Protein AF-K2GCA8-F1 (afdb_monomer_lite)

Secondary structure (DSSP, 8-state):
----HHHHHHHHHTTTSS-TTSSGGGT-EE-TTS-EE---------SS---EEE-TTT--EEE------HHHHHHHHHHHHHHHHHHHHHHHHHHHHHHHHHHHHHSS--HHHHHHHHHHHHHHHHHHHHHHHHHHHHT------EEEEEEEEE-SSEEEEEEEESS--EEEEEEEETTSPPPPHHHHHTTB-TTSPBPSEEEEEEPPSEEEEEEEESPPTT-EEEEEEEEE-TT--B-SSPEEEEEEPPPP----SPP-EEEEEEEE-SS-EEEEEEESS--EEEEEEEETTS----HHHHHTTB-TTSPBPSEEEEEEPPSEEEEEEE--PPTT-EEEEEEEEE-TT--B-SS-EEEEEE---

Sequence (365 aa):
MKISKNAKIIWIILMTAPFLTVFADRGGWRDEDNSWRWRGSDERLSSGNDDRWRGSADNSWRWRTWILRAQDEDKINRAFDRINNKLDFVRKVIDRIDKLIANINWSQMASDVKARKIAILEEIKLILQTRLQEFENIWDITPPVVSSLISSSISGSWANFSVNVNEAWKWYFVVLLNWSWVPTSAQVKAWTDNTWTTVNIKWNLNLVAWVNTFSVTGLTPSTSYVLFFTAEDNSGNLKTNVNSLNFATTASVSDVLPPTFSLSLSGVTNSWVTIAVNVNEAWKWYFVVLPNWSWIPTAAQIRSWVNSSGVTVSIKWDMNLVTWVNLVWVGWLTPNTSYIILFTAEDNSLNLQSIPVGIWFMTNQ

Radius of gyration: 38.63 Å; chains: 1; bounding box: 76×58×112 Å

Foldseek 3Di:
DDDDPVNVLVVVVVVPDPDPPVPPVQDWDADPVRWIWHDDDDDDDDDDDDQWDQDPPDRDTDHDTDTDDVVNVVVSVVVVVVVV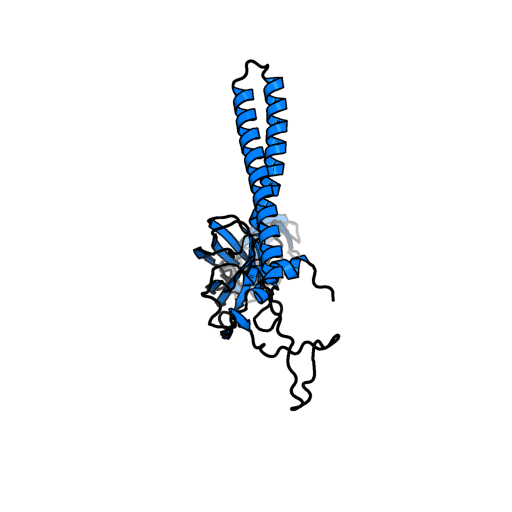VVLVVLVVVLVVLVVVLVVLVPDPDDPVVNVVVNVVSVVVSVVSVVVSVVVVLLVDQDFKDWPDKDWDDAAQFKTKIKTAIQAFFKKKKAKAFPPFDDDWLVQRVVCHGNVSHHGPWIDMDGGGHTMDMDMTGRHHGQTKMKMWMWTAHPNGNTDGDIDIDIDGHHHPPQDQDFWDWDKDWPDAAQFKTKIKIATQAFFKKKKAKDFPPFDCDWLVCRVVQHGNVRHHGPFMDMDGGHHGIDIDMGGRDHGQTKMKMWMWDAHPSRNTDGHIDIDIDTHHD

Structure (mmCIF, N/CA/C/O backbone):
data_AF-K2GCA8-F1
#
_entry.id   AF-K2GCA8-F1
#
loop_
_atom_site.group_PDB
_atom_site.id
_atom_site.type_symbol
_atom_site.label_atom_id
_atom_site.label_alt_id
_atom_site.label_comp_id
_atom_site.label_asym_id
_atom_site.label_entity_id
_atom_site.label_seq_id
_atom_site.pdbx_PDB_ins_code
_atom_site.Cartn_x
_atom_site.Cartn_y
_atom_site.Cartn_z
_atom_site.occupancy
_atom_site.B_iso_or_equiv
_atom_site.auth_seq_id
_atom_site.auth_comp_id
_atom_site.auth_asym_id
_atom_site.auth_atom_id
_atom_site.pdbx_PDB_model_num
ATOM 1 N N . MET A 1 1 ? -8.029 4.718 -42.210 1.00 24.86 1 MET A N 1
ATOM 2 C CA . MET A 1 1 ? -7.288 5.499 -41.191 1.00 24.86 1 MET A CA 1
ATOM 3 C C . MET A 1 1 ? -5.809 5.535 -41.584 1.00 24.86 1 MET A C 1
ATOM 5 O O . MET A 1 1 ? -5.236 4.478 -41.815 1.00 24.86 1 MET A O 1
ATOM 9 N N . LYS A 1 2 ? -5.207 6.717 -41.798 1.00 22.11 2 LYS A N 1
ATOM 10 C CA . LYS A 1 2 ? -3.796 6.848 -42.222 1.00 22.11 2 LYS A CA 1
ATOM 11 C C . LYS A 1 2 ? -2.881 6.456 -41.057 1.00 22.11 2 LYS A C 1
ATOM 13 O O . LYS A 1 2 ? -2.650 7.263 -40.165 1.00 22.11 2 LYS A O 1
ATOM 18 N N . ILE A 1 3 ? -2.359 5.234 -41.083 1.00 25.42 3 ILE A N 1
ATOM 19 C CA . ILE A 1 3 ? -1.235 4.830 -40.232 1.00 25.42 3 ILE A CA 1
ATOM 20 C C . ILE A 1 3 ? -0.070 5.775 -40.560 1.00 25.42 3 ILE A C 1
ATOM 22 O O . ILE A 1 3 ? 0.285 5.941 -41.734 1.00 25.42 3 ILE A O 1
ATOM 26 N N . SER A 1 4 ? 0.453 6.471 -39.548 1.00 26.12 4 SER A N 1
ATOM 27 C CA . SER A 1 4 ? 1.504 7.475 -39.729 1.00 26.12 4 SER A CA 1
ATOM 28 C C . SER A 1 4 ? 2.736 6.837 -40.386 1.00 26.12 4 SER A C 1
ATOM 30 O O . SER A 1 4 ? 3.021 5.654 -40.192 1.00 26.12 4 SER A O 1
ATOM 32 N N . LYS A 1 5 ? 3.492 7.609 -41.181 1.00 29.31 5 LYS A N 1
ATOM 33 C CA . LYS A 1 5 ? 4.751 7.133 -41.793 1.00 29.31 5 LYS A CA 1
ATOM 34 C C . LYS A 1 5 ? 5.708 6.524 -40.754 1.00 29.31 5 LYS A C 1
ATOM 36 O O . LYS A 1 5 ? 6.433 5.597 -41.092 1.00 29.31 5 LYS A O 1
ATOM 41 N N . ASN A 1 6 ? 5.643 6.987 -39.506 1.00 29.36 6 ASN A N 1
ATOM 42 C CA . ASN A 1 6 ? 6.466 6.503 -38.400 1.00 29.36 6 ASN A CA 1
ATOM 43 C C . ASN A 1 6 ? 6.073 5.083 -37.973 1.00 29.36 6 ASN A C 1
ATOM 45 O O . ASN A 1 6 ? 6.949 4.248 -37.795 1.00 29.36 6 ASN A O 1
ATOM 49 N N . ALA A 1 7 ? 4.778 4.764 -37.928 1.00 33.56 7 ALA A N 1
ATOM 50 C CA . ALA A 1 7 ? 4.316 3.407 -37.635 1.00 33.56 7 ALA A CA 1
ATOM 51 C C . ALA A 1 7 ? 4.688 2.406 -38.747 1.00 33.56 7 ALA A C 1
ATOM 53 O O . ALA A 1 7 ? 4.984 1.254 -38.455 1.00 33.56 7 ALA A O 1
ATOM 54 N N . LYS A 1 8 ? 4.766 2.846 -40.013 1.00 34.00 8 LYS A N 1
ATOM 55 C CA . LYS A 1 8 ? 5.301 2.018 -41.111 1.00 34.00 8 LYS A CA 1
ATOM 56 C C . LYS A 1 8 ? 6.808 1.782 -41.008 1.00 34.00 8 LYS A C 1
ATOM 58 O O . LYS A 1 8 ? 7.260 0.705 -41.361 1.00 34.00 8 LYS A O 1
ATOM 63 N N . ILE A 1 9 ? 7.575 2.766 -40.544 1.00 36.75 9 ILE A N 1
ATOM 64 C CA . ILE A 1 9 ? 9.027 2.632 -40.361 1.00 36.75 9 ILE A CA 1
ATOM 65 C C . ILE A 1 9 ? 9.322 1.691 -39.186 1.00 36.75 9 ILE A C 1
ATOM 67 O O . ILE A 1 9 ? 10.080 0.748 -39.362 1.00 36.75 9 ILE A O 1
ATOM 71 N N . ILE A 1 10 ? 8.636 1.855 -38.051 1.00 40.66 10 ILE A N 1
ATOM 72 C CA . ILE A 1 10 ? 8.739 0.957 -36.885 1.00 40.66 10 ILE A CA 1
ATOM 73 C C . ILE A 1 10 ? 8.356 -0.488 -37.259 1.00 40.66 10 ILE A C 1
ATOM 75 O O . ILE A 1 10 ? 9.052 -1.432 -36.893 1.00 40.66 10 ILE A O 1
ATOM 79 N N . TRP A 1 11 ? 7.299 -0.669 -38.060 1.00 39.25 11 TRP A N 1
ATOM 80 C CA . TRP A 1 11 ? 6.855 -1.986 -38.534 1.00 39.25 11 TRP A CA 1
ATOM 81 C C . TRP A 1 11 ? 7.866 -2.679 -39.459 1.00 39.25 11 TRP A C 1
ATOM 83 O O . TRP A 1 11 ? 7.990 -3.899 -39.420 1.00 39.25 11 TRP A O 1
ATOM 93 N N . ILE A 1 12 ? 8.610 -1.918 -40.266 1.00 41.34 12 ILE A N 1
ATOM 94 C CA . ILE A 1 12 ? 9.644 -2.480 -41.144 1.00 41.34 12 ILE A CA 1
ATOM 95 C C . ILE A 1 12 ? 10.943 -2.763 -40.370 1.00 41.34 12 ILE A C 1
ATOM 97 O O . ILE A 1 12 ? 11.608 -3.755 -40.645 1.00 41.34 12 ILE A O 1
ATOM 101 N N . ILE A 1 13 ? 11.264 -1.965 -39.349 1.00 44.28 13 ILE A N 1
ATOM 102 C CA . ILE A 1 13 ? 12.426 -2.180 -38.469 1.00 44.28 13 ILE A CA 1
ATOM 103 C C . ILE A 1 13 ? 12.287 -3.479 -37.657 1.00 44.28 13 ILE A C 1
ATOM 105 O O . ILE A 1 13 ? 13.266 -4.209 -37.510 1.00 44.28 13 ILE A O 1
ATOM 109 N N . LEU A 1 14 ? 11.068 -3.833 -37.228 1.00 41.12 14 LEU A N 1
ATOM 110 C CA . LEU A 1 14 ? 10.762 -5.137 -36.615 1.00 41.12 14 LEU A CA 1
ATOM 111 C C . LEU A 1 14 ? 11.068 -6.337 -37.535 1.00 41.12 14 LEU A C 1
ATOM 113 O O . LEU A 1 14 ? 11.150 -7.461 -37.048 1.00 41.12 14 LEU A O 1
ATOM 117 N N . MET A 1 15 ? 11.245 -6.120 -38.845 1.00 37.56 15 MET A N 1
ATOM 118 C CA . MET A 1 15 ? 11.537 -7.171 -39.825 1.00 37.56 15 MET A CA 1
ATOM 119 C C . MET A 1 15 ? 13.004 -7.233 -40.284 1.00 37.56 15 MET A C 1
ATOM 121 O O . MET A 1 15 ? 13.360 -8.194 -40.961 1.00 37.56 15 MET A O 1
ATOM 125 N N . THR A 1 16 ? 13.859 -6.254 -39.952 1.00 39.16 16 THR A N 1
ATOM 126 C CA . THR A 1 16 ? 15.208 -6.132 -40.554 1.00 39.16 16 THR A CA 1
ATOM 127 C C . THR A 1 16 ? 16.384 -6.181 -39.569 1.00 39.16 16 THR A C 1
ATOM 129 O O . THR A 1 16 ? 17.529 -6.068 -40.001 1.00 39.16 16 THR A O 1
ATOM 132 N N . ALA A 1 17 ? 16.162 -6.361 -38.263 1.00 33.31 17 ALA A N 1
ATOM 133 C CA . ALA A 1 17 ? 17.256 -6.582 -37.306 1.00 33.31 17 ALA A CA 1
ATOM 134 C C . ALA A 1 17 ? 17.679 -8.071 -37.259 1.00 33.31 17 ALA A C 1
ATOM 136 O O . ALA A 1 17 ? 16.820 -8.950 -37.366 1.00 33.31 17 ALA A O 1
ATOM 137 N N . PRO A 1 18 ? 18.973 -8.403 -37.064 1.00 35.88 18 PRO A N 1
ATOM 138 C CA . PRO A 1 18 ? 19.457 -9.779 -37.067 1.00 35.88 18 PRO A CA 1
ATOM 139 C C . PRO A 1 18 ? 19.192 -10.440 -35.707 1.00 35.88 18 PRO A C 1
ATOM 141 O O . PRO A 1 18 ? 20.111 -10.697 -34.943 1.00 35.88 18 PRO A O 1
ATOM 144 N N . PHE A 1 19 ? 17.931 -10.727 -35.388 1.00 36.06 19 PHE A N 1
ATOM 145 C CA . PHE A 1 19 ? 17.571 -11.610 -34.276 1.00 36.06 19 PHE A CA 1
ATOM 146 C C . PHE A 1 19 ? 16.500 -12.598 -34.745 1.00 36.06 19 PHE A C 1
ATOM 148 O O . PHE A 1 19 ? 15.297 -12.420 -34.579 1.00 36.06 19 PHE A O 1
ATOM 155 N N . LEU A 1 20 ? 16.997 -13.662 -35.381 1.00 33.94 20 LEU A N 1
ATOM 156 C CA . LEU A 1 20 ? 16.250 -14.756 -36.007 1.00 33.94 20 LEU A CA 1
ATOM 157 C C . LEU A 1 20 ? 15.525 -15.695 -35.018 1.00 33.94 20 LEU A C 1
ATOM 159 O O . LEU A 1 20 ? 14.884 -16.647 -35.450 1.00 33.94 20 LEU A O 1
ATOM 163 N N . THR A 1 21 ? 15.603 -15.477 -33.704 1.00 32.88 21 THR A N 1
ATOM 164 C CA . THR A 1 21 ? 15.173 -16.468 -32.698 1.00 32.88 21 THR A CA 1
ATOM 165 C C . THR A 1 21 ? 13.746 -16.309 -32.173 1.00 32.88 21 THR A C 1
ATOM 167 O O . THR A 1 21 ? 13.249 -17.231 -31.538 1.00 32.88 21 THR A O 1
ATOM 170 N N . VAL A 1 22 ? 13.036 -15.218 -32.481 1.00 31.95 22 VAL A N 1
ATOM 171 C CA . VAL A 1 22 ? 11.606 -15.060 -32.110 1.00 31.95 22 VAL A CA 1
ATOM 172 C C . VAL A 1 22 ? 10.658 -15.505 -33.244 1.00 31.95 22 VAL A C 1
ATOM 174 O O . VAL A 1 22 ? 9.452 -15.644 -33.052 1.00 31.95 22 VAL A O 1
ATOM 177 N N . PHE A 1 23 ? 11.195 -15.778 -34.438 1.00 34.56 23 PHE A N 1
ATOM 178 C CA . PHE A 1 23 ? 10.415 -15.969 -35.668 1.00 34.56 23 PHE A CA 1
ATOM 179 C C . PHE A 1 23 ? 9.880 -17.393 -35.907 1.00 34.56 23 PHE A C 1
ATOM 181 O O . PHE A 1 23 ? 8.957 -17.552 -36.706 1.00 34.56 23 PHE A O 1
ATOM 188 N N . ALA A 1 24 ? 10.385 -18.418 -35.211 1.00 30.66 24 ALA A N 1
ATOM 189 C CA . ALA A 1 24 ? 9.905 -19.796 -35.386 1.00 30.66 24 ALA A CA 1
ATOM 190 C C . ALA A 1 24 ? 8.525 -20.049 -34.740 1.00 30.66 24 ALA A C 1
ATOM 192 O O . ALA A 1 24 ? 7.739 -20.835 -35.263 1.00 30.66 24 ALA A O 1
ATOM 193 N N . ASP A 1 25 ? 8.180 -19.328 -33.668 1.00 32.44 25 ASP A N 1
ATOM 194 C CA . ASP A 1 25 ? 6.965 -19.589 -32.874 1.00 32.44 25 ASP A CA 1
ATOM 195 C C . ASP A 1 25 ? 5.672 -18.997 -33.467 1.00 32.44 25 ASP A C 1
ATOM 197 O O . ASP A 1 25 ? 4.576 -19.254 -32.971 1.00 32.44 25 ASP A O 1
ATOM 201 N N . ARG A 1 26 ? 5.763 -18.200 -34.543 1.00 34.34 26 ARG A N 1
ATOM 202 C CA . ARG A 1 26 ? 4.601 -17.547 -35.189 1.00 34.34 26 ARG A CA 1
ATOM 203 C C . ARG A 1 26 ? 4.364 -17.955 -36.648 1.00 34.34 26 ARG A C 1
ATOM 205 O O . ARG A 1 26 ? 3.642 -17.263 -37.368 1.00 34.34 26 ARG A O 1
ATOM 212 N N . GLY A 1 27 ? 4.942 -19.080 -37.078 1.00 35.62 27 GLY A N 1
ATOM 213 C CA . GLY A 1 27 ? 4.577 -19.754 -38.331 1.00 35.62 27 GLY A CA 1
ATOM 214 C C . GLY A 1 27 ? 4.996 -19.047 -39.626 1.00 35.62 27 GLY A C 1
ATOM 215 O O . GLY A 1 27 ? 4.334 -19.221 -40.648 1.00 35.62 27 GLY A O 1
ATOM 216 N N . GLY A 1 28 ? 6.058 -18.238 -39.605 1.00 41.72 28 GLY A N 1
ATOM 217 C CA . GLY A 1 28 ? 6.665 -17.693 -40.823 1.00 41.72 28 GLY A CA 1
ATOM 218 C C . GLY A 1 28 ? 7.644 -18.686 -41.452 1.00 41.72 28 GLY A C 1
ATOM 219 O O . GLY A 1 28 ? 8.417 -19.321 -40.738 1.00 41.72 28 GLY A O 1
ATOM 220 N N . TRP A 1 29 ? 7.638 -18.805 -42.780 1.00 40.66 29 TRP A N 1
ATOM 221 C CA . TRP A 1 29 ? 8.640 -19.576 -43.521 1.00 40.66 29 TRP A CA 1
ATOM 222 C C . TRP A 1 29 ? 9.204 -18.769 -44.691 1.00 40.66 29 TRP A C 1
ATOM 224 O O . TRP A 1 29 ? 8.666 -17.731 -45.093 1.00 40.66 29 TRP A O 1
ATOM 234 N N . ARG A 1 30 ? 10.335 -19.254 -45.198 1.00 40.47 30 ARG A N 1
ATOM 235 C CA . ARG A 1 30 ? 11.103 -18.661 -46.287 1.00 40.47 30 ARG A CA 1
ATOM 236 C C . ARG A 1 30 ? 10.933 -19.542 -47.518 1.00 40.47 30 ARG A C 1
ATOM 238 O O . ARG A 1 30 ? 11.161 -20.746 -47.422 1.00 40.47 30 ARG A O 1
ATOM 245 N N . ASP A 1 31 ? 10.505 -18.955 -48.628 1.00 45.91 31 ASP A N 1
ATOM 246 C CA . ASP A 1 31 ? 10.343 -19.685 -49.886 1.00 45.91 31 ASP A CA 1
ATOM 247 C C . ASP A 1 31 ? 11.681 -19.779 -50.646 1.00 45.91 31 ASP A C 1
ATOM 249 O O . ASP A 1 31 ? 12.656 -19.086 -50.338 1.00 45.91 31 ASP A O 1
ATOM 253 N N . GLU A 1 32 ? 11.722 -20.639 -51.665 1.00 42.12 32 GLU A N 1
ATOM 254 C CA . GLU A 1 32 ? 12.896 -20.913 -52.513 1.00 42.12 32 GLU A CA 1
ATOM 255 C C . GLU A 1 32 ? 13.422 -19.674 -53.268 1.00 42.12 32 GLU A C 1
ATOM 257 O O . GLU A 1 32 ? 14.569 -19.652 -53.709 1.00 42.12 32 GLU A O 1
ATOM 262 N N . ASP A 1 33 ? 12.618 -18.611 -53.373 1.00 46.12 33 ASP A N 1
ATOM 263 C CA . ASP A 1 33 ? 12.975 -17.320 -53.973 1.00 46.12 33 ASP A CA 1
ATOM 264 C C . ASP A 1 33 ? 13.516 -16.292 -52.955 1.00 46.12 33 ASP A C 1
ATOM 266 O O . ASP A 1 33 ? 13.634 -15.105 -53.268 1.00 46.12 33 ASP A O 1
ATOM 270 N N . ASN A 1 34 ? 13.851 -16.731 -51.734 1.00 44.03 34 ASN A N 1
ATOM 271 C CA . ASN A 1 34 ? 14.264 -15.891 -50.602 1.00 44.03 34 ASN A CA 1
ATOM 272 C C . ASN A 1 34 ? 13.198 -14.884 -50.121 1.00 44.03 34 ASN A C 1
ATOM 274 O O . ASN A 1 34 ? 13.519 -14.020 -49.298 1.00 44.03 34 ASN A O 1
ATOM 278 N N . SER A 1 35 ? 11.944 -14.985 -50.573 1.00 39.22 35 SER A N 1
ATOM 279 C CA . SER A 1 35 ? 10.857 -14.133 -50.089 1.00 39.22 35 SER A CA 1
ATOM 280 C C . SER A 1 35 ? 10.272 -14.650 -48.768 1.00 39.22 35 SER A C 1
ATOM 282 O O . SER A 1 35 ? 10.170 -15.854 -48.522 1.00 39.22 35 SER A O 1
ATOM 284 N N . TRP A 1 36 ? 9.903 -13.721 -47.882 1.00 40.09 36 TRP A N 1
ATOM 285 C CA . TRP A 1 36 ? 9.264 -14.031 -46.600 1.00 40.09 36 TRP A CA 1
ATOM 286 C C . TRP A 1 36 ? 7.740 -14.038 -46.742 1.00 40.09 36 TRP A C 1
ATOM 288 O O . TRP A 1 36 ? 7.164 -13.086 -47.279 1.00 40.09 36 TRP A O 1
ATOM 298 N N . ARG A 1 37 ? 7.073 -15.083 -46.229 1.00 40.69 37 ARG A N 1
ATOM 299 C CA . ARG A 1 37 ? 5.603 -15.195 -46.234 1.00 40.69 37 ARG A CA 1
ATOM 300 C C . ARG A 1 37 ? 5.028 -15.485 -44.852 1.00 40.69 37 ARG A C 1
ATOM 302 O O . ARG A 1 37 ? 5.678 -16.078 -43.996 1.00 40.69 37 ARG A O 1
ATOM 309 N N . TRP A 1 38 ? 3.774 -15.070 -44.654 1.00 40.69 38 TRP A N 1
ATOM 310 C CA . TRP A 1 38 ? 3.033 -15.267 -43.408 1.00 40.69 38 TRP A CA 1
ATOM 311 C C . TRP A 1 38 ? 1.556 -15.613 -43.653 1.00 40.69 38 TRP A C 1
ATOM 313 O O . TRP A 1 38 ? 0.952 -15.126 -44.613 1.00 40.69 38 TRP A O 1
ATOM 323 N N . ARG A 1 39 ? 0.963 -16.420 -42.759 1.00 36.19 39 ARG A N 1
ATOM 324 C CA . ARG A 1 39 ? -0.491 -16.635 -42.642 1.00 36.19 39 ARG A CA 1
ATOM 325 C C . ARG A 1 39 ? -1.004 -15.952 -41.381 1.00 36.19 39 ARG A C 1
ATOM 327 O O . ARG A 1 39 ? -0.541 -16.278 -40.294 1.00 36.19 39 ARG A O 1
ATOM 334 N N . GLY A 1 40 ? -1.991 -15.071 -41.522 1.00 33.56 40 GLY A N 1
ATOM 335 C CA . GLY A 1 40 ? -2.609 -14.436 -40.365 1.00 33.56 40 GLY A CA 1
ATOM 336 C C . GLY A 1 40 ? -3.643 -15.273 -39.648 1.00 33.56 40 GLY A C 1
ATOM 337 O O . GLY A 1 40 ? -4.512 -15.853 -40.293 1.00 33.56 40 GLY A O 1
ATOM 338 N N . SER A 1 41 ? -3.528 -15.316 -38.319 1.00 34.06 41 SER A N 1
ATOM 339 C CA . SER A 1 41 ? -4.554 -15.807 -37.403 1.00 34.06 41 SER A CA 1
ATOM 340 C C . SER A 1 41 ? -5.676 -14.778 -37.262 1.00 34.06 41 SER A C 1
ATOM 342 O O . SER A 1 41 ? -5.421 -13.579 -37.147 1.00 34.06 41 SER A O 1
ATOM 344 N N . ASP A 1 42 ? -6.906 -15.278 -37.293 1.00 36.66 42 ASP A N 1
ATOM 345 C CA . ASP A 1 42 ? -8.164 -14.541 -37.364 1.00 36.66 42 ASP A CA 1
ATOM 346 C C . ASP A 1 42 ? -8.357 -13.491 -36.253 1.00 36.66 42 ASP A C 1
ATOM 348 O O . ASP A 1 42 ? -8.693 -13.828 -35.121 1.00 36.66 42 ASP A O 1
ATOM 352 N N . GLU A 1 43 ? -8.291 -12.204 -36.600 1.00 34.44 43 GLU A N 1
ATOM 353 C CA . GLU A 1 43 ? -8.935 -11.138 -35.823 1.00 34.44 43 GLU A CA 1
ATOM 354 C C . GLU A 1 43 ? -9.915 -10.372 -36.720 1.00 34.44 43 GLU A C 1
ATOM 356 O O . GLU A 1 43 ? -9.549 -9.639 -37.642 1.00 34.44 43 GLU A O 1
ATOM 361 N N . ARG A 1 44 ? -11.212 -10.581 -36.465 1.00 34.03 44 ARG A N 1
ATOM 362 C CA . ARG A 1 44 ? -12.315 -9.860 -37.109 1.00 34.03 44 ARG A CA 1
ATOM 363 C C . ARG A 1 44 ? -12.346 -8.413 -36.609 1.00 34.03 44 ARG A C 1
ATOM 365 O O . ARG A 1 44 ? -13.041 -8.114 -35.643 1.00 34.03 44 ARG A O 1
ATOM 372 N N . LEU A 1 45 ? -11.677 -7.501 -37.307 1.00 31.20 45 LEU A N 1
ATOM 373 C CA . LEU A 1 45 ? -11.967 -6.071 -37.191 1.00 31.20 45 LEU A CA 1
ATOM 374 C C . LEU A 1 45 ? -13.052 -5.698 -38.204 1.00 31.20 45 LEU A C 1
ATOM 376 O O . LEU A 1 45 ? -12.839 -5.696 -39.417 1.00 31.20 45 LEU A O 1
ATOM 380 N N . SER A 1 46 ? -14.255 -5.432 -37.694 1.00 35.72 46 SER A N 1
ATOM 381 C CA . SER A 1 46 ? -15.364 -4.929 -38.495 1.00 35.72 46 SER A CA 1
ATOM 382 C C . SER A 1 46 ? -15.154 -3.459 -38.852 1.00 35.72 46 SER A C 1
ATOM 384 O O . SER A 1 46 ? -14.833 -2.645 -37.987 1.00 35.72 46 SER A O 1
ATOM 386 N N . SER A 1 47 ? -15.505 -3.141 -40.096 1.00 33.16 47 SER A N 1
ATOM 387 C CA . SER A 1 47 ? -15.709 -1.819 -40.700 1.00 33.16 47 SER A CA 1
ATOM 388 C C . SER A 1 47 ? -14.504 -1.175 -41.408 1.00 33.16 47 SER A C 1
ATOM 390 O O . SER A 1 47 ? -13.566 -0.665 -40.805 1.00 33.16 47 SER A O 1
ATOM 392 N N . GLY A 1 48 ? -14.620 -1.120 -42.743 1.00 35.00 48 GLY A N 1
ATOM 393 C CA . GLY A 1 48 ? -14.235 0.073 -43.499 1.00 35.00 48 GLY A CA 1
ATOM 394 C C . GLY A 1 48 ? -12.908 0.061 -44.258 1.00 35.00 48 GLY A C 1
ATOM 395 O O . GLY A 1 48 ? -12.155 1.021 -44.125 1.00 35.00 48 GLY A O 1
ATOM 396 N N . ASN A 1 49 ? -12.631 -0.995 -45.031 1.00 33.47 49 ASN A N 1
ATOM 397 C CA . ASN A 1 49 ? -11.979 -1.008 -46.360 1.00 33.47 49 ASN A CA 1
ATOM 398 C C . ASN A 1 49 ? -11.385 -2.403 -46.584 1.00 33.47 49 ASN A C 1
ATOM 400 O O . ASN A 1 49 ? -10.292 -2.709 -46.115 1.00 33.47 49 ASN A O 1
ATOM 404 N N . ASP A 1 50 ? -12.136 -3.267 -47.264 1.00 38.16 50 ASP A N 1
ATOM 405 C CA . ASP A 1 50 ? -11.734 -4.649 -47.504 1.00 38.16 50 ASP A CA 1
ATOM 406 C C . ASP A 1 50 ? -10.567 -4.726 -48.504 1.00 38.16 50 ASP A C 1
ATOM 408 O O . ASP A 1 50 ? -10.762 -4.688 -49.716 1.00 38.16 50 ASP A O 1
ATOM 412 N N . ASP A 1 51 ? -9.347 -4.931 -47.996 1.00 41.03 51 ASP A N 1
ATOM 413 C CA . ASP A 1 51 ? -8.156 -5.352 -48.758 1.00 41.03 51 ASP A CA 1
ATOM 414 C C . ASP A 1 51 ? -8.240 -6.838 -49.184 1.00 41.03 51 ASP A C 1
ATOM 416 O O . ASP A 1 51 ? -7.263 -7.592 -49.142 1.00 41.03 51 ASP A O 1
ATOM 420 N N . ARG A 1 52 ? -9.430 -7.290 -49.590 1.00 39.06 52 ARG A N 1
ATOM 421 C CA . ARG A 1 52 ? -9.713 -8.679 -49.957 1.00 39.06 52 ARG A CA 1
ATOM 422 C C . ARG A 1 52 ? -9.869 -8.800 -51.471 1.00 39.06 52 ARG A C 1
ATOM 424 O O . ARG A 1 52 ? -10.712 -8.130 -52.061 1.00 39.06 52 ARG A O 1
ATOM 431 N N . TRP A 1 53 ? -9.091 -9.672 -52.113 1.00 39.62 53 TRP A N 1
ATOM 432 C CA . TRP A 1 53 ? -9.285 -10.016 -53.527 1.00 39.62 53 TRP A CA 1
ATOM 433 C C . TRP A 1 53 ? -9.894 -11.416 -53.653 1.00 39.62 53 TRP A C 1
ATOM 435 O O . TRP A 1 53 ? -9.485 -12.338 -52.946 1.00 39.62 53 TRP A O 1
ATOM 445 N N . ARG A 1 54 ? -10.884 -11.572 -54.540 1.00 34.84 54 ARG A N 1
ATOM 446 C CA . ARG A 1 54 ? -11.508 -12.866 -54.850 1.00 34.84 54 ARG A CA 1
ATOM 447 C C . ARG A 1 54 ? -10.714 -13.574 -55.946 1.00 34.84 54 ARG A C 1
ATOM 449 O O . ARG A 1 54 ? -10.640 -13.071 -57.063 1.00 34.84 54 ARG A O 1
ATOM 456 N N . GLY A 1 55 ? -10.175 -14.754 -55.639 1.00 36.19 55 GLY A N 1
ATOM 457 C CA . GLY A 1 55 ? -9.625 -15.663 -56.645 1.00 36.19 55 GLY A CA 1
ATOM 458 C C . GLY A 1 55 ? -10.737 -16.308 -57.475 1.00 36.19 55 GLY A C 1
ATOM 459 O O . GLY A 1 55 ? -11.716 -16.805 -56.928 1.00 36.19 55 GLY A O 1
ATOM 460 N N . SER A 1 56 ? -10.585 -16.305 -58.801 1.00 43.44 56 SER A N 1
ATOM 461 C CA . SER A 1 56 ? -11.628 -16.676 -59.774 1.00 43.44 56 SER A CA 1
ATOM 462 C C . SER A 1 56 ? -11.974 -18.179 -59.860 1.00 43.44 56 SER A C 1
ATOM 464 O O . SER A 1 56 ? -12.738 -18.550 -60.747 1.00 43.44 56 SER A O 1
ATOM 466 N N . ALA A 1 57 ? -11.443 -19.054 -58.997 1.00 42.88 57 ALA A N 1
ATOM 467 C CA . ALA A 1 57 ? -11.606 -20.509 -59.156 1.00 42.88 57 ALA A CA 1
ATOM 468 C C . ALA A 1 57 ? -12.138 -21.273 -57.928 1.00 42.88 57 ALA A C 1
ATOM 470 O O . ALA A 1 57 ? -12.602 -22.394 -58.096 1.00 42.88 57 ALA A O 1
ATOM 471 N N . ASP A 1 58 ? -12.118 -20.712 -56.714 1.00 41.69 58 ASP A N 1
ATOM 472 C CA . ASP A 1 58 ? -12.497 -21.470 -55.504 1.00 41.69 58 ASP A CA 1
ATOM 473 C C . ASP A 1 58 ? -13.303 -20.671 -54.463 1.00 41.69 58 ASP A C 1
ATOM 475 O O . ASP A 1 58 ? -13.583 -21.179 -53.380 1.00 41.69 58 ASP A O 1
ATOM 479 N N . ASN A 1 59 ? -13.708 -19.430 -54.768 1.00 38.47 59 ASN A N 1
ATOM 480 C CA . ASN A 1 59 ? -14.444 -18.548 -53.848 1.00 38.47 59 ASN A CA 1
ATOM 481 C C . ASN A 1 59 ? -13.770 -18.372 -52.462 1.00 38.47 59 ASN A C 1
ATOM 483 O O . ASN A 1 59 ? -14.416 -17.935 -51.506 1.00 38.47 59 ASN A O 1
ATOM 487 N N . SER A 1 60 ? -12.469 -18.672 -52.349 1.00 31.09 60 SER A N 1
ATOM 488 C CA . SER A 1 60 ? -11.707 -18.516 -51.114 1.00 31.09 60 SER A CA 1
ATOM 489 C C . SER A 1 60 ? -11.250 -17.065 -50.939 1.00 31.09 60 SER A C 1
ATOM 491 O O . SER A 1 60 ? -10.742 -16.421 -51.863 1.00 31.09 60 SER A O 1
ATOM 493 N N . TRP A 1 61 ? -11.438 -16.523 -49.735 1.00 32.00 61 TRP A N 1
ATOM 494 C CA . TRP A 1 61 ? -10.893 -15.220 -49.363 1.00 32.00 61 TRP A CA 1
ATOM 495 C C . TRP A 1 61 ? -9.391 -15.364 -49.104 1.00 32.00 61 TRP A C 1
ATOM 497 O O . TRP A 1 61 ? -8.987 -16.125 -48.227 1.00 32.00 61 TRP A O 1
ATOM 507 N N . ARG A 1 62 ? -8.558 -14.634 -49.855 1.00 34.25 62 ARG A N 1
ATOM 508 C CA . ARG A 1 62 ? -7.102 -14.610 -49.653 1.00 34.25 62 ARG A CA 1
ATOM 509 C C . ARG A 1 62 ? -6.644 -13.205 -49.270 1.00 34.25 62 ARG A C 1
ATOM 511 O O . ARG A 1 62 ? -7.035 -12.219 -49.895 1.00 34.25 62 ARG A O 1
ATOM 518 N N . TRP A 1 63 ? -5.830 -13.127 -48.223 1.00 30.11 63 TRP A N 1
ATOM 519 C CA . TRP A 1 63 ? -5.252 -11.885 -47.712 1.00 30.11 63 TRP A CA 1
ATOM 520 C C . TRP A 1 63 ? -4.112 -11.395 -48.613 1.00 30.11 63 TRP A C 1
ATOM 522 O O . TRP A 1 63 ? -3.373 -12.204 -49.178 1.00 30.11 63 TRP A O 1
ATOM 532 N N . ARG A 1 64 ? -3.937 -10.072 -48.732 1.00 32.97 64 ARG A N 1
ATOM 533 C CA . ARG A 1 64 ? -2.764 -9.487 -49.397 1.00 32.97 64 ARG A CA 1
ATOM 534 C C . ARG A 1 64 ? -1.504 -9.766 -48.573 1.00 32.97 64 ARG A C 1
ATOM 536 O O . ARG A 1 64 ? -1.322 -9.214 -47.492 1.00 32.97 64 ARG A O 1
ATOM 543 N N . THR A 1 65 ? -0.616 -10.586 -49.118 1.00 34.88 65 THR A N 1
ATOM 544 C CA . THR A 1 65 ? 0.771 -10.736 -48.672 1.00 34.88 65 THR A CA 1
ATOM 545 C C . THR A 1 65 ? 1.521 -9.416 -48.873 1.00 34.88 65 THR A C 1
ATOM 547 O O . THR A 1 65 ? 1.626 -8.912 -49.993 1.00 34.88 65 THR A O 1
ATOM 550 N N . TRP A 1 66 ? 2.047 -8.837 -47.791 1.00 39.22 66 TRP A N 1
ATOM 551 C CA . TRP A 1 66 ? 2.985 -7.717 -47.868 1.00 39.22 66 TRP A CA 1
ATOM 552 C C . TRP A 1 66 ? 4.377 -8.261 -48.191 1.00 39.22 66 TRP A C 1
ATOM 554 O O . TRP A 1 66 ? 4.996 -8.914 -47.360 1.00 39.22 66 TRP A O 1
ATOM 564 N N . ILE A 1 67 ? 4.853 -8.006 -49.410 1.00 42.78 67 ILE A N 1
ATOM 565 C CA . ILE A 1 67 ? 6.199 -8.375 -49.860 1.00 42.78 67 ILE A CA 1
ATOM 566 C C . ILE A 1 67 ? 7.090 -7.141 -49.708 1.00 42.78 67 ILE A C 1
ATOM 568 O O . ILE A 1 67 ? 6.889 -6.149 -50.414 1.00 42.78 67 ILE A O 1
ATOM 572 N N . LEU A 1 68 ? 8.072 -7.199 -48.806 1.00 45.50 68 LEU A N 1
ATOM 573 C CA . LEU A 1 68 ? 9.195 -6.261 -48.797 1.00 45.50 68 LEU A CA 1
ATOM 574 C C . LEU A 1 68 ? 10.040 -6.548 -50.039 1.00 45.50 68 LEU A C 1
ATOM 576 O O . LEU A 1 68 ? 10.650 -7.606 -50.163 1.00 45.50 68 LEU A O 1
ATOM 580 N N . ARG A 1 69 ? 10.011 -5.637 -51.012 1.00 45.47 69 ARG A N 1
ATOM 581 C CA . ARG A 1 69 ? 10.835 -5.758 -52.218 1.00 45.47 69 ARG A CA 1
ATOM 582 C C . ARG A 1 69 ? 12.247 -5.287 -51.878 1.00 45.47 69 ARG A C 1
ATOM 584 O O . ARG A 1 69 ? 12.388 -4.303 -51.158 1.00 45.47 69 ARG A O 1
ATOM 591 N N . ALA A 1 70 ? 13.272 -5.894 -52.472 1.00 49.53 70 ALA A N 1
ATOM 592 C CA . ALA A 1 70 ? 14.676 -5.505 -52.265 1.00 49.53 70 ALA A CA 1
ATOM 593 C C . ALA A 1 70 ? 14.929 -3.988 -52.447 1.00 49.53 70 ALA A C 1
ATOM 595 O O . ALA A 1 70 ? 15.682 -3.366 -51.709 1.00 49.53 70 ALA A O 1
ATOM 596 N N . GLN A 1 71 ? 14.212 -3.340 -53.374 1.00 55.81 71 GLN A N 1
ATOM 597 C CA . GLN A 1 71 ? 14.306 -1.889 -53.586 1.00 55.81 71 GLN A CA 1
ATOM 598 C C . GLN A 1 71 ? 13.806 -1.043 -52.404 1.00 55.81 71 GLN A C 1
ATOM 600 O O . GLN A 1 71 ? 14.205 0.116 -52.264 1.00 55.81 71 GLN A O 1
ATOM 605 N N . ASP A 1 72 ? 12.885 -1.570 -51.601 1.00 50.12 72 ASP A N 1
ATOM 606 C CA . ASP A 1 72 ? 12.381 -0.893 -50.411 1.00 50.12 72 ASP A CA 1
ATOM 607 C C . ASP A 1 72 ? 13.350 -1.082 -49.237 1.00 50.12 72 ASP A C 1
ATOM 609 O O . ASP A 1 72 ? 13.630 -0.107 -48.539 1.00 50.12 72 ASP A O 1
ATOM 613 N N . GLU A 1 73 ? 13.971 -2.259 -49.117 1.00 51.97 73 GLU A N 1
ATOM 614 C CA . GLU A 1 73 ? 15.087 -2.531 -48.197 1.00 51.97 73 GLU A CA 1
ATOM 615 C C . GLU A 1 73 ? 16.270 -1.573 -48.442 1.00 51.97 73 GLU A C 1
ATOM 617 O O . GLU A 1 73 ? 16.711 -0.876 -47.528 1.00 51.97 73 GLU A O 1
ATOM 622 N N . ASP A 1 74 ? 16.688 -1.384 -49.697 1.00 58.88 74 ASP A N 1
ATOM 623 C CA . ASP A 1 74 ? 17.753 -0.434 -50.059 1.00 58.88 74 ASP A CA 1
ATOM 624 C C . ASP A 1 74 ? 17.420 1.028 -49.719 1.00 58.88 74 ASP A C 1
ATOM 626 O O . ASP A 1 74 ? 18.295 1.853 -49.434 1.00 58.88 74 ASP A O 1
ATOM 630 N N . LYS A 1 75 ? 16.147 1.429 -49.822 1.00 60.84 75 LYS A N 1
ATOM 631 C CA . LYS A 1 75 ? 15.723 2.789 -49.437 1.00 60.84 75 LYS A CA 1
ATOM 632 C C . LYS A 1 75 ? 15.802 2.980 -47.927 1.00 60.84 75 LYS A C 1
ATOM 634 O O . LYS A 1 75 ? 16.150 4.078 -47.487 1.00 60.84 75 LYS A O 1
ATOM 639 N N . ILE A 1 76 ? 15.483 1.937 -47.169 1.00 58.56 76 ILE A N 1
ATOM 640 C CA . ILE A 1 76 ? 15.531 1.919 -45.710 1.00 58.56 76 ILE A CA 1
ATOM 641 C C . ILE A 1 76 ? 16.977 1.955 -45.235 1.00 58.56 76 ILE A C 1
ATOM 643 O O . ILE A 1 76 ? 17.322 2.857 -44.477 1.00 58.56 76 ILE A O 1
ATOM 647 N N . ASN A 1 77 ? 17.844 1.099 -45.774 1.00 61.84 77 ASN A N 1
ATOM 648 C CA . ASN A 1 77 ? 19.271 1.076 -45.441 1.00 61.84 77 ASN A CA 1
ATOM 649 C C . ASN A 1 77 ? 19.932 2.440 -45.706 1.00 61.84 77 ASN A C 1
ATOM 651 O O . ASN A 1 77 ? 20.562 3.021 -44.827 1.00 61.84 77 ASN A O 1
ATOM 655 N N . ARG A 1 78 ? 19.641 3.072 -46.851 1.00 68.44 78 ARG A N 1
ATOM 656 C CA . ARG A 1 78 ? 20.113 4.444 -47.131 1.00 68.44 78 ARG A CA 1
ATOM 657 C C . ARG A 1 78 ? 19.535 5.509 -46.199 1.00 68.44 78 ARG A C 1
ATOM 659 O O . ARG A 1 78 ? 20.097 6.600 -46.081 1.00 68.44 78 ARG A O 1
ATOM 666 N N . ALA A 1 79 ? 18.354 5.299 -45.627 1.00 64.56 79 ALA A N 1
ATOM 667 C CA . ALA A 1 79 ? 17.800 6.206 -44.624 1.00 64.56 79 ALA A CA 1
ATOM 668 C C . ALA A 1 79 ? 18.501 6.016 -43.270 1.00 64.56 79 ALA A C 1
ATOM 670 O O . ALA A 1 79 ? 18.850 7.015 -42.642 1.00 64.56 79 ALA A O 1
ATOM 671 N N . PHE A 1 80 ? 18.781 4.769 -42.885 1.00 62.38 80 PHE A N 1
ATOM 672 C CA . PHE A 1 80 ? 19.582 4.411 -41.715 1.00 62.38 80 PHE A CA 1
ATOM 673 C C . PHE A 1 80 ? 20.979 5.026 -41.759 1.00 62.38 80 PHE A C 1
ATOM 675 O O . PHE A 1 80 ? 21.354 5.742 -40.834 1.00 62.38 80 PHE A O 1
ATOM 682 N N . ASP A 1 81 ? 21.702 4.860 -42.867 1.00 72.19 81 ASP A N 1
ATOM 683 C CA . ASP A 1 81 ? 23.039 5.440 -43.037 1.00 72.19 81 ASP A CA 1
ATOM 684 C C . ASP A 1 81 ? 23.018 6.963 -42.870 1.00 72.19 81 ASP A C 1
ATOM 686 O O . ASP A 1 81 ? 23.878 7.555 -42.219 1.00 72.19 81 ASP A O 1
ATOM 690 N N . ARG A 1 82 ? 21.987 7.626 -43.410 1.00 73.19 82 ARG A N 1
ATOM 691 C CA . ARG A 1 82 ? 21.809 9.077 -43.260 1.00 73.19 82 ARG A CA 1
ATOM 692 C C . ARG A 1 82 ? 21.567 9.495 -41.811 1.00 73.19 82 ARG A C 1
ATOM 694 O O . ARG A 1 82 ? 22.017 10.574 -41.428 1.00 73.19 82 ARG A O 1
ATOM 701 N N . ILE A 1 83 ? 20.855 8.691 -41.028 1.00 73.12 83 ILE A N 1
ATOM 702 C CA . ILE A 1 83 ? 20.612 8.953 -39.603 1.00 73.12 83 ILE A CA 1
ATOM 703 C C . ILE A 1 83 ? 21.898 8.722 -38.804 1.00 73.12 83 ILE A C 1
ATOM 705 O O . ILE A 1 83 ? 22.314 9.616 -38.069 1.00 73.12 83 ILE A O 1
ATOM 709 N N . ASN A 1 84 ? 22.579 7.596 -39.020 1.00 71.69 84 ASN A N 1
ATOM 710 C CA . ASN A 1 84 ? 23.838 7.262 -38.350 1.00 71.69 84 ASN A CA 1
ATOM 711 C C . ASN A 1 84 ? 24.926 8.308 -38.615 1.00 71.69 84 ASN A C 1
ATOM 713 O O . ASN A 1 84 ? 25.592 8.753 -37.683 1.00 71.69 84 ASN A O 1
ATOM 717 N N . ASN A 1 85 ? 25.039 8.795 -39.853 1.00 77.88 85 ASN A N 1
ATOM 718 C CA . ASN A 1 85 ? 25.973 9.867 -40.199 1.00 77.88 85 ASN A CA 1
ATOM 719 C C . ASN A 1 85 ? 25.657 11.188 -39.476 1.00 77.88 85 ASN A C 1
ATOM 721 O O . ASN A 1 85 ? 26.569 11.918 -39.089 1.00 77.88 85 ASN A O 1
ATOM 725 N N . LYS A 1 86 ? 24.373 11.512 -39.266 1.00 78.25 86 LYS A N 1
ATOM 726 C CA . LYS A 1 86 ? 23.978 12.697 -38.485 1.00 78.25 86 LYS A CA 1
ATOM 727 C C . LYS A 1 86 ? 24.288 12.530 -36.997 1.00 78.25 86 LYS A C 1
ATOM 729 O O . LYS A 1 86 ? 24.748 13.487 -36.381 1.00 78.25 86 LYS A O 1
ATOM 734 N N . LEU A 1 87 ? 24.068 11.341 -36.432 1.00 79.44 87 LEU A N 1
ATOM 735 C CA . LEU A 1 87 ? 24.404 11.036 -35.036 1.00 79.44 87 LEU A CA 1
ATOM 736 C C . LEU A 1 87 ? 25.916 11.108 -34.796 1.00 79.44 87 LEU A C 1
ATOM 738 O O . LEU A 1 87 ? 26.359 11.749 -33.845 1.00 79.44 87 LEU A O 1
ATOM 742 N N . ASP A 1 88 ? 26.710 10.532 -35.700 1.00 85.25 88 ASP A N 1
ATOM 743 C CA . ASP A 1 88 ? 28.172 10.612 -35.668 1.00 85.25 88 ASP A CA 1
ATOM 744 C C . ASP A 1 88 ? 28.670 12.066 -35.745 1.00 85.25 88 ASP A C 1
ATOM 746 O O . ASP A 1 88 ? 29.549 12.475 -34.984 1.00 85.25 88 ASP A O 1
ATOM 750 N N . PHE A 1 89 ? 28.049 12.892 -36.593 1.00 87.38 89 PHE A N 1
ATOM 751 C CA . PHE A 1 89 ? 28.340 14.324 -36.641 1.00 87.38 89 PHE A CA 1
ATOM 752 C C . PHE A 1 89 ? 28.070 15.019 -35.297 1.00 87.38 89 PHE A C 1
ATOM 754 O O . PHE A 1 89 ? 28.929 15.753 -34.812 1.00 87.38 89 PHE A O 1
ATOM 761 N N . VAL A 1 90 ? 26.920 14.768 -34.661 1.00 87.19 90 VAL A N 1
ATOM 762 C CA . VAL A 1 90 ? 26.587 15.357 -33.350 1.00 87.19 90 VAL A CA 1
ATOM 763 C C . VAL A 1 90 ? 27.593 14.929 -32.276 1.00 87.19 90 VAL A C 1
ATOM 765 O O . VAL A 1 90 ? 28.086 15.783 -31.538 1.00 87.19 90 VAL A O 1
ATOM 768 N N . ARG A 1 91 ? 27.976 13.645 -32.230 1.00 89.56 91 ARG A N 1
ATOM 769 C CA . ARG A 1 91 ? 29.010 13.140 -31.306 1.00 89.56 91 ARG A CA 1
ATOM 770 C C . ARG A 1 91 ? 30.353 13.848 -31.507 1.00 89.56 91 ARG A C 1
ATOM 772 O O . ARG A 1 91 ? 30.976 14.267 -30.534 1.00 89.56 91 ARG A O 1
ATOM 779 N N . LYS A 1 92 ? 30.769 14.061 -32.760 1.00 93.50 92 LYS A N 1
ATOM 780 C CA . LYS A 1 92 ? 31.988 14.821 -33.095 1.00 93.50 92 LYS A CA 1
ATOM 781 C C . LYS A 1 92 ? 31.914 16.284 -32.655 1.00 93.50 92 LYS A C 1
ATOM 783 O O . LYS A 1 92 ? 32.920 16.832 -32.208 1.00 93.50 92 LYS A O 1
ATOM 788 N N . VAL A 1 93 ? 30.749 16.927 -32.764 1.00 93.44 93 VAL A N 1
ATOM 789 C CA . VAL A 1 93 ? 30.554 18.303 -32.276 1.00 93.44 93 VAL A CA 1
ATOM 790 C C . VAL A 1 93 ? 30.689 18.363 -30.753 1.00 93.44 93 VAL A C 1
ATOM 792 O O . VAL A 1 93 ? 31.382 19.248 -30.256 1.00 93.44 93 VAL A O 1
ATOM 795 N N . ILE A 1 94 ? 30.101 17.411 -30.020 1.00 93.00 94 ILE A N 1
ATOM 796 C CA . ILE A 1 94 ? 30.227 17.319 -28.555 1.00 93.00 94 ILE A CA 1
ATOM 797 C C . ILE A 1 94 ? 31.700 17.155 -28.142 1.00 93.00 94 ILE A C 1
ATOM 799 O O . ILE A 1 94 ? 32.193 17.945 -27.339 1.00 93.00 94 ILE A O 1
ATOM 803 N N . ASP A 1 95 ? 32.434 16.220 -28.754 1.00 95.75 95 ASP A N 1
ATOM 804 C CA . ASP A 1 95 ? 33.875 16.027 -28.501 1.00 95.75 95 ASP A CA 1
ATOM 805 C C . ASP A 1 95 ? 34.695 17.297 -28.804 1.00 95.75 95 ASP A C 1
ATOM 807 O O . ASP A 1 95 ? 35.625 17.662 -28.078 1.00 95.75 95 ASP A O 1
ATOM 811 N N . ARG A 1 96 ? 34.331 18.037 -29.860 1.00 95.31 96 ARG A N 1
ATOM 812 C CA . ARG A 1 96 ? 34.985 19.310 -30.177 1.00 95.31 96 ARG A CA 1
ATOM 813 C C . ARG A 1 96 ? 34.694 20.388 -29.134 1.00 95.31 96 ARG A C 1
ATOM 815 O O . ARG A 1 96 ? 35.600 21.168 -28.837 1.00 95.31 96 ARG A O 1
ATOM 822 N N . ILE A 1 97 ? 33.476 20.444 -28.595 1.00 95.00 97 ILE A N 1
ATOM 823 C CA . ILE A 1 97 ? 33.116 21.356 -27.502 1.00 95.00 97 ILE A CA 1
ATOM 824 C C . ILE A 1 97 ? 33.937 21.029 -26.252 1.00 95.00 97 ILE A C 1
ATOM 826 O O . ILE A 1 97 ? 34.517 21.944 -25.673 1.00 95.00 97 ILE A O 1
ATOM 830 N N . ASP A 1 98 ? 34.088 19.752 -25.899 1.00 95.31 98 ASP A N 1
ATOM 831 C CA . ASP A 1 98 ? 34.909 19.333 -24.755 1.00 95.31 98 ASP A CA 1
ATOM 832 C C . ASP A 1 98 ? 36.366 19.778 -24.896 1.00 95.31 98 ASP A C 1
ATOM 834 O O . ASP A 1 98 ? 36.945 20.373 -23.983 1.00 95.31 98 ASP A O 1
ATOM 838 N N . LYS A 1 99 ? 36.940 19.600 -26.089 1.00 95.25 99 LYS A N 1
ATOM 839 C CA . LYS A 1 99 ? 38.286 20.099 -26.407 1.00 95.25 99 LYS A CA 1
ATOM 840 C C . LYS A 1 99 ? 38.380 21.626 -26.324 1.00 95.25 99 LYS A C 1
ATOM 842 O O . LYS A 1 99 ? 39.400 22.151 -25.879 1.00 95.25 99 LYS A O 1
ATOM 847 N N . LEU A 1 100 ? 37.344 22.358 -26.742 1.00 94.75 100 LEU A N 1
ATOM 848 C CA . LEU A 1 100 ? 37.304 23.821 -26.643 1.00 94.75 100 LEU A CA 1
ATOM 849 C C . LEU A 1 100 ? 37.223 24.299 -25.191 1.00 94.75 100 LEU A C 1
ATOM 851 O O . LEU A 1 100 ? 37.966 25.209 -24.828 1.00 94.75 100 LEU A O 1
ATOM 855 N N . ILE A 1 101 ? 36.375 23.680 -24.365 1.00 94.44 101 ILE A N 1
ATOM 856 C CA . ILE A 1 101 ? 36.271 23.974 -22.929 1.00 94.44 101 ILE A CA 1
ATOM 857 C C . ILE A 1 101 ? 37.634 23.765 -22.260 1.00 94.44 101 ILE A C 1
ATOM 859 O O . ILE A 1 101 ? 38.126 24.652 -21.561 1.00 94.44 101 ILE A O 1
ATOM 863 N N . ALA A 1 102 ? 38.292 22.639 -22.542 1.00 93.75 102 ALA A N 1
ATOM 864 C CA . ALA A 1 102 ? 39.611 22.328 -22.006 1.00 93.75 102 ALA A CA 1
ATOM 865 C C . ALA A 1 102 ? 40.662 23.383 -22.422 1.00 93.75 102 ALA A C 1
ATOM 867 O O . ALA A 1 102 ? 41.344 23.959 -21.573 1.00 93.75 102 ALA A O 1
ATOM 868 N N . ASN A 1 103 ? 40.713 23.746 -23.708 1.00 94.06 103 ASN A N 1
ATOM 869 C CA . ASN A 1 103 ? 41.603 24.802 -24.205 1.00 94.06 103 ASN A CA 1
ATOM 870 C C . ASN A 1 103 ? 41.336 26.175 -23.563 1.00 94.06 103 ASN A C 1
ATOM 872 O O . ASN A 1 103 ? 42.280 26.907 -23.263 1.00 94.06 103 ASN A O 1
ATOM 876 N N . ILE A 1 104 ? 40.070 26.544 -23.334 1.00 92.62 104 ILE A N 1
ATOM 877 C CA . ILE A 1 104 ? 39.710 27.801 -22.657 1.00 92.62 104 ILE A CA 1
ATOM 878 C C . ILE A 1 104 ? 40.196 27.777 -21.206 1.00 92.62 104 ILE A C 1
ATOM 880 O O . ILE A 1 104 ? 40.747 28.776 -20.733 1.00 92.62 104 ILE A O 1
ATOM 884 N N . ASN A 1 105 ? 40.070 26.644 -20.518 1.00 91.06 105 ASN A N 1
ATOM 885 C CA . ASN A 1 105 ? 40.562 26.497 -19.152 1.00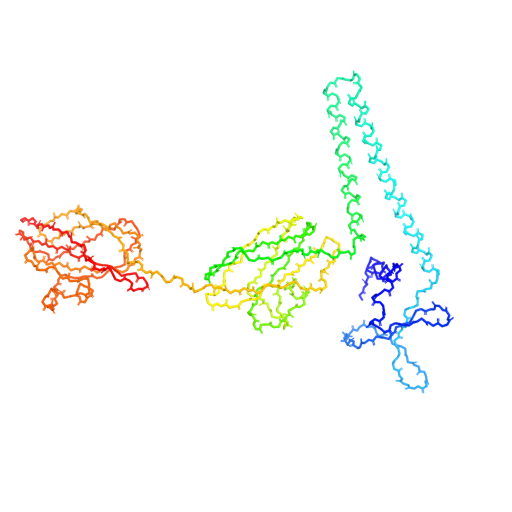 91.06 105 ASN A CA 1
ATOM 886 C C . ASN A 1 105 ? 42.073 26.756 -19.055 1.00 91.06 105 ASN A C 1
ATOM 888 O O . ASN A 1 105 ? 42.497 27.535 -18.194 1.00 91.06 105 ASN A O 1
ATOM 892 N N . TRP A 1 106 ? 42.867 26.216 -19.988 1.00 91.31 106 TRP A N 1
ATOM 893 C CA . TRP A 1 106 ? 44.325 26.422 -20.044 1.00 91.31 106 TRP A CA 1
ATOM 894 C C . TRP A 1 106 ? 44.781 27.759 -20.650 1.00 91.31 106 TRP A C 1
ATOM 896 O O . TRP A 1 106 ? 45.967 28.081 -20.606 1.00 91.31 106 TRP A O 1
ATOM 906 N N . SER A 1 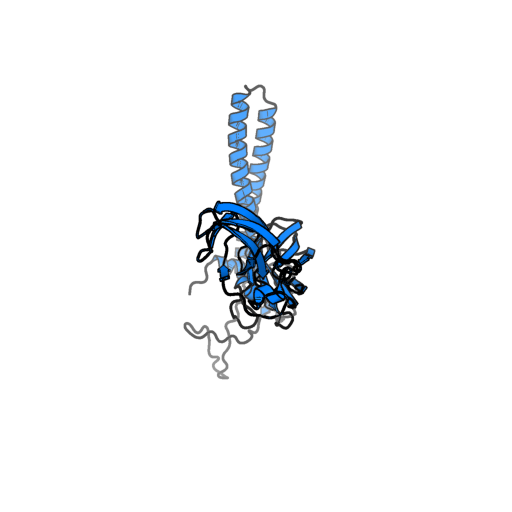107 ? 43.873 28.564 -21.203 1.00 91.44 107 SER A N 1
ATOM 907 C CA . SER A 1 107 ? 44.221 29.858 -21.802 1.00 91.44 107 SER A CA 1
ATOM 908 C C . SER A 1 107 ? 44.619 30.914 -20.756 1.00 91.44 107 SER A C 1
ATOM 910 O O . SER A 1 107 ? 44.205 30.855 -19.600 1.00 91.44 107 SER A O 1
ATOM 912 N N . GLN A 1 108 ? 45.360 31.946 -21.166 1.00 92.19 108 GLN A N 1
ATOM 913 C CA . GLN A 1 108 ? 45.747 33.086 -20.312 1.00 92.19 108 GLN A CA 1
ATOM 914 C C . GLN A 1 108 ? 44.654 34.178 -20.223 1.00 92.19 108 GLN A C 1
ATOM 916 O O . GLN A 1 108 ? 44.941 35.360 -20.072 1.00 92.19 108 GLN A O 1
ATOM 921 N N . MET A 1 109 ? 43.382 33.803 -20.374 1.00 91.25 109 MET A N 1
ATOM 922 C CA . MET A 1 109 ? 42.249 34.734 -20.339 1.00 91.25 109 MET A CA 1
ATOM 923 C C . MET A 1 109 ? 41.843 35.125 -18.908 1.00 91.25 109 MET A C 1
ATOM 925 O O . MET A 1 109 ? 42.047 34.355 -17.969 1.00 91.25 109 MET A O 1
ATOM 929 N N . ALA A 1 110 ? 41.183 36.280 -18.762 1.00 93.31 110 ALA A N 1
ATOM 930 C CA . ALA A 1 110 ? 40.557 36.698 -17.507 1.00 93.31 110 ALA A CA 1
ATOM 931 C C . ALA A 1 110 ? 39.466 35.705 -17.049 1.00 93.31 110 ALA A C 1
ATOM 933 O O . ALA A 1 110 ? 38.780 35.088 -17.871 1.00 93.31 110 ALA A O 1
ATOM 934 N N . SER A 1 111 ? 39.328 35.526 -15.733 1.00 89.06 111 SER A N 1
ATOM 935 C CA . SER A 1 111 ? 38.501 34.476 -15.118 1.00 89.06 111 SER A CA 1
ATOM 936 C C . SER A 1 111 ? 37.004 34.622 -15.409 1.00 89.06 111 SER A C 1
ATOM 938 O O . SER A 1 111 ? 36.328 33.628 -15.674 1.00 89.06 111 SER A O 1
ATOM 940 N N . ASP A 1 112 ? 36.494 35.848 -15.435 1.00 92.31 112 ASP A N 1
ATOM 941 C CA . ASP A 1 112 ? 35.111 36.181 -15.778 1.00 92.31 112 ASP A CA 1
ATOM 942 C C . ASP A 1 112 ? 34.790 35.860 -17.248 1.00 92.31 112 ASP A C 1
ATOM 944 O O . ASP A 1 112 ? 33.727 35.319 -17.565 1.00 92.31 112 ASP A O 1
ATOM 948 N N . VAL A 1 113 ? 35.741 36.116 -18.152 1.00 91.81 113 VAL A N 1
ATOM 949 C CA . VAL A 1 113 ? 35.603 35.800 -19.578 1.00 91.81 113 VAL A CA 1
ATOM 950 C C . VAL A 1 113 ? 35.633 34.288 -19.810 1.00 91.81 113 VAL A C 1
ATOM 952 O O . VAL A 1 113 ? 34.861 33.787 -20.632 1.00 91.81 113 VAL A O 1
ATOM 955 N N . LYS A 1 114 ? 36.476 33.542 -19.077 1.00 92.19 114 LYS A N 1
ATOM 956 C CA . LYS A 1 114 ? 36.474 32.069 -19.114 1.00 92.19 114 LYS A CA 1
ATOM 957 C C . LYS A 1 114 ? 35.120 31.515 -18.685 1.00 92.19 114 LYS A C 1
ATOM 959 O O . LYS A 1 114 ? 34.526 30.746 -19.435 1.00 92.19 114 LYS A O 1
ATOM 964 N N . ALA A 1 115 ? 34.612 31.962 -17.535 1.00 89.88 115 ALA A N 1
ATOM 965 C CA . ALA A 1 115 ? 33.346 31.493 -16.981 1.00 89.88 115 ALA A CA 1
ATOM 966 C C . ALA A 1 115 ? 32.175 31.695 -17.957 1.00 89.88 115 ALA A C 1
ATOM 968 O O . ALA A 1 115 ? 31.428 30.757 -18.222 1.00 89.88 115 ALA A O 1
ATOM 969 N N . ARG A 1 116 ? 32.058 32.881 -18.574 1.00 93.81 116 ARG A N 1
ATOM 970 C CA . ARG A 1 116 ? 30.991 33.165 -19.555 1.00 93.81 116 ARG A CA 1
ATOM 971 C C . ARG A 1 116 ? 31.078 32.283 -20.800 1.00 93.81 116 ARG A C 1
ATOM 973 O O . ARG A 1 116 ? 30.057 31.802 -21.279 1.00 93.81 116 ARG A O 1
ATOM 980 N N . LYS A 1 117 ? 32.284 32.066 -21.337 1.00 94.00 117 LYS A N 1
ATOM 981 C CA . LYS A 1 117 ? 32.471 31.224 -22.531 1.00 94.00 117 LYS A CA 1
ATOM 982 C C . LYS A 1 117 ? 32.193 29.750 -22.247 1.00 94.00 117 LYS A C 1
ATOM 984 O O . LYS A 1 117 ? 31.585 29.089 -23.082 1.00 94.00 117 LYS A O 1
ATOM 989 N N . ILE A 1 118 ? 32.638 29.253 -21.095 1.00 93.12 118 ILE A N 1
ATOM 990 C CA . ILE A 1 118 ? 32.408 27.866 -20.682 1.00 93.12 118 ILE A CA 1
ATOM 991 C C . ILE A 1 118 ? 30.918 27.631 -20.452 1.00 93.12 118 ILE A C 1
ATOM 993 O O . ILE A 1 118 ? 30.396 26.679 -21.013 1.00 93.12 118 ILE A O 1
ATOM 997 N N . ALA A 1 119 ? 30.218 28.537 -19.763 1.00 93.25 119 ALA A N 1
ATOM 998 C CA . ALA A 1 119 ? 28.778 28.409 -19.532 1.00 93.25 119 ALA A CA 1
ATOM 999 C C . ALA A 1 119 ? 27.977 28.260 -20.841 1.00 93.25 119 ALA A C 1
ATOM 1001 O O . ALA A 1 119 ? 27.144 27.367 -20.956 1.00 93.25 119 ALA A O 1
ATOM 1002 N N . ILE A 1 120 ? 28.281 29.075 -21.862 1.00 94.50 120 ILE A N 1
ATOM 1003 C CA . ILE A 1 120 ? 27.633 28.973 -23.183 1.00 94.50 120 ILE A CA 1
ATOM 1004 C C . ILE A 1 120 ? 27.945 27.625 -23.852 1.00 94.50 120 ILE A C 1
ATOM 1006 O O . ILE A 1 120 ? 27.069 26.997 -24.444 1.00 94.50 120 ILE A O 1
ATOM 1010 N N . LEU A 1 121 ? 29.201 27.174 -23.789 1.00 93.94 121 LEU A N 1
ATOM 1011 C CA . LEU A 1 121 ? 29.608 25.899 -24.384 1.00 93.94 121 LEU A CA 1
ATOM 1012 C C . LEU A 1 121 ? 28.976 24.701 -23.668 1.00 93.94 121 LEU A C 1
ATOM 1014 O O . LEU A 1 121 ? 28.566 23.755 -24.336 1.00 93.94 121 LEU A O 1
ATOM 1018 N N . GLU A 1 122 ? 28.866 24.747 -22.343 1.00 94.19 122 GLU A N 1
ATOM 1019 C CA . GLU A 1 122 ? 28.199 23.727 -21.534 1.00 94.19 122 GLU A CA 1
ATOM 1020 C C . GLU A 1 122 ? 26.696 23.673 -21.816 1.00 94.19 122 GLU A C 1
ATOM 1022 O O . GLU A 1 122 ? 26.148 22.582 -21.964 1.00 94.19 122 GLU A O 1
ATOM 1027 N N . GLU A 1 123 ? 26.037 24.821 -21.991 1.00 95.25 123 GLU A N 1
ATOM 1028 C CA . GLU A 1 123 ? 24.628 24.879 -22.387 1.00 95.25 123 GLU A CA 1
ATOM 1029 C C . GLU A 1 123 ? 24.406 24.248 -23.773 1.00 95.25 123 GLU A C 1
ATOM 1031 O O . GLU A 1 123 ? 23.543 23.383 -23.943 1.00 95.25 123 GLU A O 1
ATOM 1036 N N . ILE A 1 124 ? 25.233 24.604 -24.765 1.00 93.50 124 ILE A N 1
ATOM 1037 C CA . ILE A 1 124 ? 25.171 24.004 -26.108 1.00 93.50 124 ILE A CA 1
ATOM 1038 C C . ILE A 1 124 ? 25.444 22.497 -26.040 1.00 93.50 124 ILE A C 1
ATOM 1040 O O . ILE A 1 124 ? 24.746 21.712 -26.689 1.00 93.50 124 ILE A O 1
ATOM 1044 N N . LYS A 1 125 ? 26.440 22.079 -25.251 1.00 93.19 125 LYS A N 1
ATOM 1045 C CA . LYS A 1 125 ? 26.764 20.665 -25.040 1.00 93.19 125 LYS A CA 1
ATOM 1046 C C . LYS A 1 125 ? 25.560 19.912 -24.477 1.00 93.19 125 LYS A C 1
ATOM 1048 O O . LYS A 1 125 ? 25.206 18.870 -25.023 1.00 93.19 125 LYS A O 1
ATOM 1053 N N . LEU A 1 126 ? 24.905 20.457 -23.454 1.00 91.88 126 LEU A N 1
ATOM 1054 C CA . LEU A 1 126 ? 23.732 19.858 -22.819 1.00 91.88 126 LEU A CA 1
ATOM 1055 C C . LEU A 1 126 ? 22.568 19.690 -23.804 1.00 91.88 126 LEU A C 1
ATOM 1057 O O . LEU A 1 126 ? 21.949 18.626 -23.856 1.00 91.88 126 LEU A O 1
ATOM 1061 N N . ILE A 1 127 ? 22.295 20.702 -24.633 1.00 90.38 127 ILE A N 1
ATOM 1062 C CA . ILE A 1 127 ? 21.267 20.621 -25.681 1.00 90.38 127 ILE A CA 1
ATOM 1063 C C . ILE A 1 127 ? 21.590 19.490 -26.666 1.00 90.38 127 ILE A C 1
ATOM 1065 O O . ILE A 1 127 ? 20.720 18.677 -26.982 1.00 90.38 127 ILE A O 1
ATOM 1069 N N . LEU A 1 128 ? 22.835 19.407 -27.147 1.00 89.19 128 LEU A N 1
ATOM 1070 C CA . LEU A 1 128 ? 23.250 18.373 -28.100 1.00 89.19 128 LEU A CA 1
ATOM 1071 C C . LEU A 1 128 ? 23.203 16.968 -27.494 1.00 89.19 128 LEU A C 1
ATOM 1073 O O . LEU A 1 128 ? 22.747 16.042 -28.161 1.00 89.19 128 LEU A O 1
ATOM 1077 N N . GLN A 1 129 ? 23.629 16.814 -26.241 1.00 85.75 129 GLN A N 1
ATOM 1078 C CA . GLN A 1 129 ? 23.548 15.551 -25.508 1.00 85.75 129 GLN A CA 1
ATOM 1079 C C . GLN A 1 129 ? 22.098 15.116 -25.298 1.00 85.75 129 GLN A C 1
ATOM 1081 O O . GLN A 1 129 ? 21.777 13.955 -25.522 1.00 85.75 129 GLN A O 1
ATOM 1086 N N . THR A 1 130 ? 21.209 16.050 -24.962 1.00 81.38 130 THR A N 1
ATOM 1087 C CA . THR A 1 130 ? 19.776 15.766 -24.805 1.00 81.38 130 THR A CA 1
ATOM 1088 C C . THR A 1 130 ? 19.173 15.282 -26.121 1.00 81.38 130 THR A C 1
ATOM 1090 O O . THR A 1 130 ? 18.495 14.262 -26.153 1.00 81.38 130 THR A O 1
ATOM 1093 N N . ARG A 1 131 ? 19.479 15.957 -27.238 1.00 81.12 131 ARG A N 1
ATOM 1094 C CA . ARG A 1 131 ? 19.041 15.520 -28.573 1.00 81.12 131 ARG A CA 1
ATOM 1095 C C . ARG A 1 131 ? 19.604 14.155 -28.945 1.00 81.12 131 ARG A C 1
ATOM 1097 O O . ARG A 1 131 ? 18.873 13.335 -29.487 1.00 81.12 131 ARG A O 1
ATOM 1104 N N . LEU A 1 132 ? 20.884 13.910 -28.677 1.00 82.31 132 LEU A N 1
ATOM 1105 C CA . LEU A 1 132 ? 21.513 12.618 -28.937 1.00 82.31 132 LEU A CA 1
ATOM 1106 C C . LEU A 1 132 ? 20.813 11.502 -28.148 1.00 82.31 132 LEU A C 1
ATOM 1108 O O . LEU A 1 132 ? 20.448 10.496 -28.745 1.00 82.31 132 LEU A O 1
ATOM 1112 N N . GLN A 1 133 ? 20.542 11.730 -26.861 1.00 75.44 133 GLN A N 1
ATOM 1113 C CA . GLN A 1 133 ? 19.816 10.800 -25.998 1.00 75.44 133 GLN A CA 1
ATOM 1114 C C . GLN A 1 133 ? 18.381 10.560 -26.491 1.00 75.44 133 GLN A C 1
ATOM 1116 O O . GLN A 1 133 ? 17.948 9.418 -26.570 1.00 75.44 133 GLN A O 1
ATOM 1121 N N . GLU A 1 134 ? 17.645 11.610 -26.878 1.00 72.00 134 GLU A N 1
ATOM 1122 C CA . GLU A 1 134 ? 16.308 11.482 -27.482 1.00 72.00 134 GLU A CA 1
ATOM 1123 C C . GLU A 1 134 ? 16.338 10.573 -28.718 1.00 72.00 134 GLU A C 1
ATOM 1125 O O . GLU A 1 134 ? 15.450 9.742 -28.893 1.00 72.00 134 GLU A O 1
ATOM 1130 N N . PHE A 1 135 ? 17.357 10.715 -29.571 1.00 70.44 135 PHE A N 1
ATOM 1131 C CA . PHE A 1 135 ? 17.512 9.874 -30.754 1.00 70.44 135 PHE A CA 1
ATOM 1132 C C . PHE A 1 135 ? 17.905 8.439 -30.420 1.00 70.44 135 PHE A C 1
ATOM 1134 O O . PHE A 1 135 ? 17.349 7.526 -31.021 1.00 70.44 135 PHE A O 1
ATOM 1141 N N . GLU A 1 136 ? 18.857 8.233 -29.512 1.00 67.81 136 GLU A N 1
ATOM 1142 C CA . GLU A 1 136 ? 19.296 6.899 -29.085 1.00 67.81 136 GLU A CA 1
ATOM 1143 C C . GLU A 1 136 ? 18.159 6.133 -28.410 1.00 67.81 136 GLU A C 1
ATOM 1145 O O . GLU A 1 136 ? 17.958 4.963 -28.723 1.00 67.81 136 GLU A O 1
ATOM 1150 N N . ASN A 1 137 ? 17.336 6.816 -27.610 1.00 64.62 137 ASN A N 1
ATOM 1151 C CA . ASN A 1 137 ? 16.151 6.222 -27.004 1.00 64.62 137 ASN A CA 1
ATOM 1152 C C . ASN A 1 137 ? 15.194 5.684 -28.082 1.00 64.62 137 ASN A C 1
ATOM 1154 O O . ASN A 1 137 ? 14.734 4.563 -27.952 1.00 64.62 137 ASN A O 1
ATOM 1158 N N . ILE A 1 138 ? 14.953 6.374 -29.204 1.00 61.88 138 ILE A N 1
ATOM 1159 C CA . ILE A 1 138 ? 14.063 5.859 -30.278 1.00 61.88 138 ILE A CA 1
ATOM 1160 C C . ILE A 1 138 ? 14.511 4.483 -30.825 1.00 61.88 138 ILE A C 1
ATOM 1162 O O . ILE A 1 138 ? 13.695 3.752 -31.387 1.00 61.88 138 ILE A O 1
ATOM 1166 N N . TRP A 1 139 ? 15.790 4.130 -30.669 1.00 60.72 139 TRP A N 1
ATOM 1167 C CA . TRP A 1 139 ? 16.363 2.843 -31.075 1.00 60.72 139 TRP A CA 1
ATOM 1168 C C . TRP A 1 139 ? 16.461 1.819 -29.947 1.00 60.72 139 TRP A C 1
ATOM 1170 O O . TRP A 1 139 ? 16.876 0.687 -30.202 1.00 60.72 139 TRP A O 1
ATOM 1180 N N . ASP A 1 140 ? 16.099 2.199 -28.727 1.00 65.06 140 ASP A N 1
ATOM 1181 C CA . ASP A 1 140 ? 15.944 1.259 -27.635 1.00 65.06 140 ASP A CA 1
ATOM 1182 C C . ASP A 1 140 ? 14.803 0.300 -27.972 1.00 65.06 140 ASP A C 1
ATOM 1184 O O . ASP A 1 140 ? 13.698 0.708 -28.338 1.00 65.06 140 ASP A O 1
ATOM 1188 N N . ILE A 1 141 ? 15.104 -0.988 -27.890 1.00 67.38 141 ILE A N 1
ATOM 1189 C CA . ILE A 1 141 ? 14.179 -2.099 -28.129 1.00 67.38 141 ILE A CA 1
ATOM 1190 C C . ILE A 1 141 ? 14.109 -3.024 -26.915 1.00 67.38 141 ILE A C 1
ATOM 1192 O O . ILE A 1 141 ? 13.438 -4.060 -26.954 1.00 67.38 141 ILE A O 1
ATOM 1196 N N . THR A 1 142 ? 14.857 -2.707 -25.861 1.00 75.12 142 THR A N 1
ATOM 1197 C CA . THR A 1 142 ? 14.962 -3.536 -24.675 1.00 75.12 142 THR A CA 1
ATOM 1198 C C . THR A 1 142 ? 14.005 -3.015 -23.616 1.00 75.12 142 THR A C 1
ATOM 1200 O O . THR A 1 142 ? 14.173 -1.905 -23.134 1.00 75.12 142 THR A O 1
ATOM 1203 N N . PRO A 1 143 ? 12.982 -3.795 -23.226 1.00 79.31 143 PRO A N 1
ATOM 1204 C CA . PRO A 1 143 ? 12.097 -3.361 -22.163 1.00 79.31 143 PRO A CA 1
ATOM 1205 C C . PRO A 1 143 ? 12.844 -3.322 -20.820 1.00 79.31 143 PRO A C 1
ATOM 1207 O O . PRO A 1 143 ? 13.732 -4.154 -20.593 1.00 79.31 143 PRO A O 1
ATOM 1210 N N . PRO A 1 144 ? 12.419 -2.464 -19.875 1.00 86.38 144 PRO A N 1
ATOM 1211 C CA . PRO A 1 144 ? 13.055 -2.386 -18.566 1.00 86.38 144 PRO A CA 1
ATOM 1212 C C . PRO A 1 144 ? 12.972 -3.705 -17.787 1.00 86.38 144 PRO A C 1
ATOM 1214 O O . PRO A 1 144 ? 11.974 -4.439 -17.837 1.00 86.38 144 PRO A O 1
ATOM 1217 N N . VAL A 1 145 ? 14.014 -3.993 -17.007 1.00 87.56 145 VAL A N 1
ATOM 1218 C CA . VAL A 1 145 ? 14.180 -5.246 -16.264 1.00 87.56 145 VAL A CA 1
ATOM 1219 C C . VAL A 1 145 ? 14.128 -4.999 -14.759 1.00 87.56 145 VAL A C 1
ATOM 1221 O O . VAL A 1 145 ? 14.807 -4.129 -14.215 1.00 87.56 145 VAL A O 1
ATOM 1224 N N . VAL A 1 146 ? 13.341 -5.828 -14.070 1.00 89.00 146 VAL A N 1
ATOM 1225 C CA . VAL A 1 146 ? 13.342 -5.929 -12.605 1.00 89.00 146 VAL A CA 1
ATOM 1226 C C . VAL A 1 146 ? 14.325 -7.021 -12.213 1.00 89.00 146 VAL A C 1
ATOM 1228 O O . VAL A 1 146 ? 14.124 -8.179 -12.574 1.00 89.00 146 VAL A O 1
ATOM 1231 N N . SER A 1 147 ? 15.373 -6.662 -11.478 1.00 89.62 147 SER A N 1
ATOM 1232 C CA . SER A 1 147 ? 16.356 -7.618 -10.959 1.00 89.62 147 SER A CA 1
ATOM 1233 C C . SER A 1 147 ? 15.937 -8.206 -9.610 1.00 89.62 147 SER A C 1
ATOM 1235 O O . SER A 1 147 ? 16.300 -9.334 -9.289 1.00 89.62 147 SER A O 1
ATOM 1237 N N . SER A 1 148 ? 15.150 -7.467 -8.823 1.00 91.62 148 SER A N 1
ATOM 1238 C CA . SER A 1 148 ? 14.587 -7.943 -7.558 1.00 91.62 148 SER A CA 1
ATOM 1239 C C . SER A 1 148 ? 13.318 -7.175 -7.198 1.00 91.62 148 SER A C 1
ATOM 1241 O O . SER A 1 148 ? 13.239 -5.969 -7.426 1.00 91.62 148 SER A O 1
ATOM 1243 N N . LEU A 1 149 ? 12.337 -7.869 -6.620 1.00 93.94 149 LEU A N 1
ATOM 1244 C CA . LEU A 1 149 ? 11.113 -7.295 -6.066 1.00 93.94 149 LEU A CA 1
ATOM 1245 C C . LEU A 1 149 ? 10.791 -8.024 -4.762 1.00 93.94 149 LEU A C 1
ATOM 1247 O O . LEU A 1 149 ? 10.510 -9.221 -4.775 1.00 93.94 149 LEU A O 1
ATOM 1251 N N . ILE A 1 150 ? 10.839 -7.303 -3.645 1.00 93.81 150 ILE A N 1
ATOM 1252 C CA . ILE A 1 150 ? 10.635 -7.858 -2.304 1.00 93.81 150 ILE A CA 1
ATOM 1253 C C . ILE A 1 150 ? 9.715 -6.965 -1.469 1.00 93.81 150 ILE A C 1
ATOM 1255 O O . ILE A 1 150 ? 9.666 -5.750 -1.656 1.00 93.81 150 ILE A O 1
ATOM 1259 N N . SER A 1 151 ? 9.006 -7.557 -0.510 1.00 93.19 151 SER A N 1
ATOM 1260 C CA . SER A 1 151 ? 8.275 -6.827 0.531 1.00 93.19 151 SER A CA 1
ATOM 1261 C C . SER A 1 151 ? 9.198 -6.527 1.716 1.00 93.19 151 SER A C 1
ATOM 1263 O O . SER A 1 151 ? 9.881 -7.433 2.191 1.00 93.19 151 SER A O 1
ATOM 1265 N N . SER A 1 152 ? 9.206 -5.291 2.216 1.00 89.38 152 SER A N 1
ATOM 1266 C CA . SER A 1 152 ? 10.057 -4.870 3.342 1.00 89.38 152 SER A CA 1
ATOM 1267 C C . SER A 1 152 ? 9.316 -4.818 4.680 1.00 89.38 152 SER A C 1
ATOM 1269 O O . SER A 1 152 ? 9.872 -5.209 5.703 1.00 89.38 152 SER A O 1
ATOM 1271 N N . SER A 1 153 ? 8.062 -4.368 4.693 1.00 90.88 153 SER A N 1
ATOM 1272 C CA . SER A 1 153 ? 7.191 -4.412 5.872 1.00 90.88 153 SER A CA 1
ATOM 1273 C C . SER A 1 153 ? 5.725 -4.469 5.463 1.00 90.88 153 SER A C 1
ATOM 1275 O O . SER A 1 153 ? 5.332 -3.887 4.455 1.00 90.88 153 SER A O 1
ATOM 1277 N N . ILE A 1 154 ? 4.914 -5.207 6.220 1.00 93.25 154 ILE A N 1
ATOM 1278 C CA . ILE A 1 154 ? 3.499 -5.433 5.915 1.00 93.25 154 ILE A CA 1
ATOM 1279 C C . ILE A 1 154 ? 2.684 -5.258 7.198 1.00 93.25 154 ILE A C 1
ATOM 1281 O O . ILE A 1 154 ? 3.089 -5.726 8.260 1.00 93.25 154 ILE A O 1
ATOM 1285 N N . SER A 1 155 ? 1.542 -4.586 7.086 1.00 92.06 155 SER A N 1
ATOM 1286 C CA . SER A 1 155 ? 0.560 -4.385 8.152 1.00 92.06 155 SER A CA 1
ATOM 1287 C C . SER A 1 155 ? -0.838 -4.807 7.675 1.00 92.06 155 SER A C 1
ATOM 1289 O O . SER A 1 155 ? -0.994 -5.373 6.591 1.00 92.06 155 SER A O 1
ATOM 1291 N N . GLY A 1 156 ? -1.872 -4.540 8.476 1.00 90.00 156 GLY A N 1
ATOM 1292 C CA . GLY A 1 156 ? -3.257 -4.877 8.142 1.00 90.00 156 GLY A CA 1
ATOM 1293 C C . GLY A 1 156 ? -3.826 -4.054 6.985 1.00 90.00 156 GLY A C 1
ATOM 1294 O O . GLY A 1 156 ? -4.650 -4.558 6.232 1.00 90.00 156 GLY A O 1
ATOM 1295 N N . SER A 1 157 ? -3.372 -2.810 6.803 1.00 90.94 157 SER A N 1
ATOM 1296 C CA . SER A 1 157 ? -3.942 -1.877 5.815 1.00 90.94 157 SER A CA 1
ATOM 1297 C C . SER A 1 157 ? -2.953 -1.342 4.776 1.00 90.94 157 SER A C 1
ATOM 1299 O O . SER A 1 157 ? -3.351 -0.627 3.849 1.00 90.94 157 SER A O 1
ATOM 1301 N N . TRP A 1 158 ? -1.670 -1.687 4.901 1.00 93.06 158 TRP A N 1
ATOM 1302 C CA . TRP A 1 158 ? -0.609 -1.219 4.012 1.00 93.06 158 TRP A CA 1
ATOM 1303 C C . TRP A 1 158 ? 0.551 -2.219 3.917 1.00 93.06 158 TRP A C 1
ATOM 1305 O O . TRP A 1 158 ? 0.746 -3.056 4.800 1.00 93.06 158 TRP A O 1
ATOM 1315 N N . ALA A 1 159 ? 1.329 -2.121 2.841 1.00 95.56 159 ALA A N 1
ATOM 1316 C CA . ALA A 1 159 ? 2.550 -2.889 2.616 1.00 95.56 159 ALA A CA 1
ATOM 1317 C C . ALA A 1 159 ? 3.609 -2.028 1.915 1.00 95.56 159 ALA A C 1
ATOM 1319 O O . ALA A 1 159 ? 3.289 -1.241 1.026 1.00 95.56 159 ALA A O 1
ATOM 1320 N N . ASN A 1 160 ? 4.870 -2.192 2.302 1.00 96.44 160 ASN A N 1
ATOM 1321 C CA . ASN A 1 160 ? 6.022 -1.543 1.691 1.00 96.44 160 ASN A CA 1
ATOM 1322 C C . ASN A 1 160 ? 6.811 -2.543 0.852 1.00 96.44 160 ASN A C 1
ATOM 1324 O O . ASN A 1 160 ? 7.034 -3.687 1.259 1.00 96.44 160 ASN A O 1
ATOM 1328 N N . PHE A 1 161 ? 7.279 -2.077 -0.299 1.00 96.50 161 PHE A N 1
ATOM 1329 C CA . PHE A 1 161 ? 8.037 -2.868 -1.255 1.00 96.50 161 PHE A CA 1
ATOM 1330 C C . PHE A 1 161 ? 9.355 -2.185 -1.591 1.00 96.50 161 PHE A C 1
ATOM 1332 O O . PHE A 1 161 ? 9.468 -0.958 -1.574 1.00 96.50 161 PHE A O 1
ATOM 1339 N N . SER A 1 162 ? 10.348 -3.008 -1.905 1.00 95.56 162 SER A N 1
ATOM 1340 C CA . SER A 1 162 ? 11.631 -2.602 -2.456 1.00 95.56 162 SER A CA 1
ATOM 1341 C C . SER A 1 162 ? 11.819 -3.297 -3.796 1.00 95.56 162 SER A C 1
ATOM 1343 O O . SER A 1 162 ? 11.638 -4.512 -3.910 1.00 95.56 162 SER A O 1
ATOM 1345 N N . VAL A 1 163 ? 12.148 -2.517 -4.819 1.00 94.38 163 VAL A N 1
ATOM 1346 C CA . VAL A 1 163 ? 12.334 -2.992 -6.187 1.00 94.38 163 VAL A CA 1
ATOM 1347 C C . VAL A 1 163 ? 13.671 -2.497 -6.717 1.00 94.38 163 VAL A C 1
ATOM 1349 O O . VAL A 1 163 ? 14.010 -1.327 -6.565 1.00 94.38 163 VAL A O 1
ATOM 1352 N N . ASN A 1 164 ? 14.440 -3.394 -7.324 1.00 93.38 164 ASN A N 1
ATOM 1353 C CA . ASN A 1 164 ? 15.687 -3.067 -7.999 1.00 93.38 164 ASN A CA 1
ATOM 1354 C C . ASN A 1 164 ? 15.471 -3.169 -9.510 1.00 93.38 164 ASN A C 1
ATOM 1356 O O . ASN A 1 164 ? 15.081 -4.225 -10.018 1.00 93.38 164 ASN A O 1
ATOM 1360 N N . VAL A 1 165 ? 15.687 -2.059 -10.209 1.00 91.12 165 VAL A N 1
ATOM 1361 C CA . VAL A 1 165 ? 15.455 -1.928 -11.650 1.00 91.12 165 VAL A CA 1
ATOM 1362 C C . VAL A 1 165 ? 16.738 -1.514 -12.356 1.00 91.12 165 VAL A C 1
ATOM 1364 O O . VAL A 1 165 ? 17.567 -0.805 -11.789 1.00 91.12 165 VAL A O 1
ATOM 1367 N N . ASN A 1 166 ? 16.932 -1.966 -13.591 1.00 87.19 166 ASN A N 1
ATOM 1368 C CA . ASN A 1 166 ? 18.138 -1.633 -14.351 1.00 87.19 166 ASN A CA 1
ATOM 1369 C C . ASN A 1 166 ? 18.165 -0.163 -14.805 1.00 87.19 166 ASN A C 1
ATOM 1371 O O . ASN A 1 166 ? 19.247 0.395 -14.965 1.00 87.19 166 ASN A O 1
ATOM 1375 N N . GLU A 1 167 ? 17.001 0.461 -15.012 1.00 82.06 167 GLU A N 1
ATOM 1376 C CA . GLU A 1 167 ? 16.891 1.760 -15.682 1.00 82.06 167 GLU A CA 1
ATOM 1377 C C . GLU A 1 167 ? 15.737 2.625 -15.147 1.00 82.06 167 GLU A C 1
ATOM 1379 O O . GLU A 1 167 ? 14.787 2.137 -14.525 1.00 82.06 167 GLU A O 1
ATOM 1384 N N . ALA A 1 168 ? 15.846 3.937 -15.378 1.00 74.88 168 ALA A N 1
ATOM 1385 C CA . ALA A 1 168 ? 14.959 4.953 -14.826 1.00 74.88 168 ALA A CA 1
ATOM 1386 C C . ALA A 1 168 ? 13.747 5.227 -15.730 1.00 74.88 168 ALA A C 1
ATOM 1388 O O . ALA A 1 168 ? 13.854 6.033 -16.648 1.00 74.88 168 ALA A O 1
ATOM 1389 N N . TRP A 1 169 ? 12.598 4.597 -15.466 1.00 84.44 169 TRP A N 1
ATOM 1390 C CA . TRP A 1 169 ? 11.440 4.634 -16.373 1.00 84.44 169 TRP A CA 1
ATOM 1391 C C . TRP A 1 169 ? 10.084 4.667 -15.663 1.00 84.44 169 TRP A C 1
ATOM 1393 O O . TRP A 1 169 ? 10.009 4.801 -14.438 1.00 84.44 169 TRP A O 1
ATOM 1403 N N . LYS A 1 170 ? 8.996 4.588 -16.442 1.00 89.94 170 LYS A N 1
ATOM 1404 C CA . LYS A 1 170 ? 7.626 4.617 -15.934 1.00 89.94 170 LYS A CA 1
ATOM 1405 C C . LYS A 1 170 ? 7.133 3.204 -15.646 1.00 89.94 170 LYS A C 1
ATOM 1407 O O . LYS A 1 170 ? 7.069 2.342 -16.520 1.00 89.94 170 LYS A O 1
ATOM 1412 N N . TRP A 1 171 ? 6.752 2.985 -14.400 1.00 91.81 171 TRP A N 1
ATOM 1413 C CA . TRP A 1 171 ? 6.319 1.701 -13.874 1.00 91.81 171 TRP A CA 1
ATOM 1414 C C . TRP A 1 171 ? 4.860 1.754 -13.460 1.00 91.81 171 TRP A C 1
ATOM 1416 O O . TRP A 1 171 ? 4.350 2.786 -13.024 1.00 91.81 171 TRP A O 1
ATOM 1426 N N . TYR A 1 172 ? 4.193 0.619 -13.595 1.00 94.44 172 TYR A N 1
ATOM 1427 C CA . TYR A 1 172 ? 2.768 0.452 -13.373 1.00 94.44 172 TYR A CA 1
ATOM 1428 C C . TYR A 1 172 ? 2.560 -0.760 -12.484 1.00 94.44 172 TYR A C 1
ATOM 1430 O O . TYR A 1 172 ? 3.160 -1.814 -12.718 1.00 94.44 172 TYR A O 1
ATOM 1438 N N . PHE A 1 173 ? 1.680 -0.629 -11.498 1.00 96.06 173 PHE A N 1
ATOM 1439 C CA . PHE A 1 173 ? 1.272 -1.767 -10.698 1.00 96.06 173 PHE A CA 1
ATOM 1440 C C . PHE A 1 173 ? -0.222 -1.818 -10.425 1.00 96.06 173 PHE A C 1
ATOM 1442 O O . PHE A 1 173 ? -0.893 -0.796 -10.268 1.00 96.06 173 PHE A O 1
ATOM 1449 N N . VAL A 1 174 ? -0.714 -3.043 -10.301 1.00 97.19 174 VAL A N 1
ATOM 1450 C CA . VAL A 1 174 ? -2.041 -3.356 -9.777 1.00 97.19 174 VAL A CA 1
ATOM 1451 C C . VAL A 1 174 ? -1.893 -4.406 -8.686 1.00 97.19 174 VAL A C 1
ATOM 1453 O O . VAL A 1 174 ? -1.015 -5.267 -8.760 1.00 97.19 174 VAL A O 1
ATOM 1456 N N . VAL A 1 175 ? -2.741 -4.338 -7.667 1.00 97.56 175 VAL A N 1
ATOM 1457 C CA . VAL A 1 175 ? -2.786 -5.341 -6.601 1.00 97.56 175 VAL A CA 1
ATOM 1458 C C . VAL A 1 175 ? -4.124 -6.053 -6.654 1.00 97.56 175 VAL A C 1
ATOM 1460 O O . VAL A 1 175 ? -5.182 -5.427 -6.613 1.00 97.56 175 VAL A O 1
ATOM 1463 N N . LEU A 1 176 ? -4.053 -7.373 -6.762 1.00 97.00 176 LEU A N 1
ATOM 1464 C CA . LEU A 1 176 ? -5.195 -8.268 -6.886 1.00 97.00 176 LEU A CA 1
ATOM 1465 C C . LEU A 1 176 ? -5.160 -9.307 -5.769 1.00 97.00 176 LEU A C 1
ATOM 1467 O O . LEU A 1 176 ? -4.136 -9.489 -5.116 1.00 97.00 176 LEU A O 1
ATOM 1471 N N . LEU A 1 177 ? -6.273 -9.994 -5.535 1.00 96.19 177 LEU A N 1
ATOM 1472 C CA . LEU A 1 177 ? -6.311 -11.097 -4.575 1.00 96.19 177 LEU A CA 1
ATOM 1473 C C . LEU A 1 177 ? -5.432 -12.257 -5.063 1.00 96.19 177 LEU A C 1
ATOM 1475 O O . LEU A 1 177 ? -5.255 -12.448 -6.263 1.00 96.19 177 LEU A O 1
ATOM 1479 N N . ASN A 1 178 ? -4.916 -13.071 -4.137 1.00 92.94 178 ASN A N 1
ATOM 1480 C CA . ASN A 1 178 ? -4.016 -14.184 -4.476 1.00 92.94 178 ASN A CA 1
ATOM 1481 C C . ASN A 1 178 ? -4.627 -15.222 -5.444 1.00 92.94 178 ASN A C 1
ATOM 1483 O O . ASN A 1 178 ? -3.914 -15.929 -6.145 1.00 92.94 178 ASN A O 1
ATOM 1487 N N . TRP A 1 179 ? -5.957 -15.308 -5.498 1.00 88.44 179 TRP A N 1
ATOM 1488 C CA . TRP A 1 179 ? -6.695 -16.223 -6.376 1.00 88.44 179 TRP A CA 1
ATOM 1489 C C . TRP A 1 179 ? -7.037 -15.616 -7.742 1.00 88.44 179 TRP A C 1
ATOM 1491 O O . TRP A 1 179 ? -7.709 -16.254 -8.551 1.00 88.44 179 TRP A O 1
ATOM 1501 N N . SER A 1 180 ? -6.635 -14.369 -7.993 1.00 92.38 180 SER A N 1
ATOM 1502 C CA . SER A 1 180 ? -6.856 -13.712 -9.274 1.00 92.38 180 SER A CA 1
ATOM 1503 C C . SER A 1 180 ? -5.924 -14.280 -10.340 1.00 92.38 180 SER A C 1
ATOM 1505 O O . SER A 1 180 ? -4.743 -14.533 -10.111 1.00 92.38 180 SER A O 1
ATOM 1507 N N . TRP A 1 181 ? -6.462 -14.440 -11.543 1.00 92.12 181 TRP A N 1
ATOM 1508 C CA . TRP A 1 181 ? -5.679 -14.794 -12.718 1.00 92.12 181 TRP A CA 1
ATOM 1509 C C . TRP A 1 181 ? -4.680 -13.690 -13.074 1.00 92.12 181 TRP A C 1
ATOM 1511 O O . TRP A 1 181 ? -4.955 -12.502 -12.894 1.00 92.12 181 TRP A O 1
ATOM 1521 N N . VAL A 1 182 ? -3.540 -14.094 -13.632 1.00 93.81 182 VAL A N 1
ATOM 1522 C CA . VAL A 1 182 ? -2.443 -13.191 -13.994 1.00 93.81 182 VAL A CA 1
ATOM 1523 C C . VAL A 1 182 ? -2.884 -12.230 -15.113 1.00 93.81 182 VAL A C 1
ATOM 1525 O O . VAL A 1 182 ? -3.231 -12.697 -16.201 1.00 93.81 182 VAL A O 1
ATOM 1528 N N . PRO A 1 183 ? -2.868 -10.903 -14.890 1.00 94.81 183 PRO A N 1
ATOM 1529 C CA . PRO A 1 183 ? -3.109 -9.924 -15.940 1.00 94.81 183 PRO A CA 1
ATOM 1530 C C . PRO A 1 183 ? -1.903 -9.821 -16.883 1.00 94.81 183 PRO A C 1
ATOM 1532 O O . PRO A 1 183 ? -0.752 -10.032 -16.501 1.00 94.81 183 PRO A O 1
ATOM 1535 N N . THR A 1 184 ? -2.155 -9.429 -18.126 1.00 94.00 184 THR A N 1
ATOM 1536 C CA . THR A 1 184 ? -1.097 -9.068 -19.081 1.00 94.00 184 THR A CA 1
ATOM 1537 C C . THR A 1 184 ? -0.475 -7.713 -18.731 1.00 94.00 184 THR A C 1
ATOM 1539 O O . THR A 1 184 ? -1.109 -6.868 -18.098 1.00 94.00 184 THR A O 1
ATOM 1542 N N . SER A 1 185 ? 0.744 -7.435 -19.202 1.00 92.88 185 SER A N 1
ATOM 1543 C CA . SER A 1 185 ? 1.371 -6.117 -19.005 1.00 92.88 185 SER A CA 1
ATOM 1544 C C . SER A 1 185 ? 0.532 -4.955 -19.546 1.00 92.88 185 SER A C 1
ATOM 1546 O O . SER A 1 185 ? 0.510 -3.883 -18.946 1.00 92.88 185 SER A O 1
ATOM 1548 N N . ALA A 1 186 ? -0.195 -5.161 -20.651 1.00 91.94 186 ALA A N 1
ATOM 1549 C CA . ALA A 1 186 ? -1.105 -4.154 -21.195 1.00 91.94 186 ALA A CA 1
ATOM 1550 C C . ALA A 1 186 ? -2.274 -3.871 -20.238 1.00 91.94 186 ALA A C 1
ATOM 1552 O O . ALA A 1 186 ? -2.630 -2.713 -20.031 1.00 91.94 186 ALA A O 1
ATOM 1553 N N . GLN A 1 187 ? -2.821 -4.913 -19.606 1.00 94.12 187 GLN A N 1
ATOM 1554 C CA . GLN A 1 187 ? -3.877 -4.780 -18.602 1.00 94.12 187 GLN A CA 1
ATOM 1555 C C . GLN A 1 187 ? -3.374 -4.086 -17.333 1.00 94.12 187 GLN A C 1
ATOM 1557 O O . GLN A 1 187 ? -4.058 -3.195 -16.836 1.00 94.12 187 GLN A O 1
ATOM 1562 N N . VAL A 1 188 ? -2.163 -4.399 -16.852 1.00 95.75 188 VAL A N 1
ATOM 1563 C CA . VAL A 1 188 ? -1.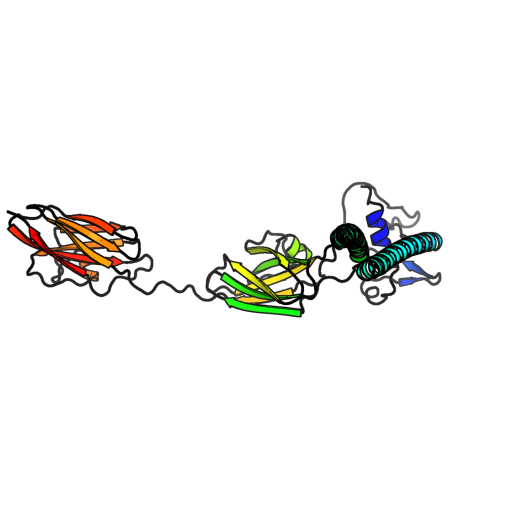564 -3.688 -15.705 1.00 95.75 188 VAL A CA 1
ATOM 1564 C C . VAL A 1 188 ? -1.362 -2.205 -16.018 1.00 95.75 188 VAL A C 1
ATOM 1566 O O . VAL A 1 188 ? -1.724 -1.358 -15.204 1.00 95.75 188 VAL A O 1
ATOM 1569 N N . LYS A 1 189 ? -0.866 -1.870 -17.216 1.00 93.69 189 LYS A N 1
ATOM 1570 C CA . LYS A 1 189 ? -0.726 -0.478 -17.678 1.00 93.69 189 LYS A CA 1
ATOM 1571 C C . LYS A 1 189 ? -2.076 0.246 -17.779 1.00 93.69 189 LYS A C 1
ATOM 1573 O O . LYS A 1 189 ? -2.157 1.438 -17.492 1.00 93.69 189 LYS A O 1
ATOM 1578 N N . ALA A 1 190 ? -3.127 -0.469 -18.178 1.00 94.06 190 ALA A N 1
ATOM 1579 C CA . ALA A 1 190 ? -4.498 0.036 -18.258 1.00 94.06 190 ALA A CA 1
ATOM 1580 C C . ALA A 1 190 ? -5.247 0.019 -16.912 1.00 94.06 190 ALA A C 1
ATOM 1582 O O . ALA A 1 190 ? -6.403 0.435 -16.856 1.00 94.06 190 ALA A O 1
ATOM 1583 N N . TRP A 1 191 ? -4.599 -0.427 -15.830 1.00 96.38 191 TRP A N 1
ATOM 1584 C CA . TRP A 1 191 ? -5.178 -0.550 -14.491 1.00 96.38 191 TRP A CA 1
ATOM 1585 C C . TRP A 1 191 ? -6.330 -1.541 -14.356 1.00 96.38 191 TRP A C 1
ATOM 1587 O O . TRP A 1 191 ? -7.245 -1.346 -13.551 1.00 96.38 191 TRP A O 1
ATOM 1597 N N . THR A 1 192 ? -6.288 -2.601 -15.145 1.00 94.69 192 THR A N 1
ATOM 1598 C CA . THR A 1 192 ? -7.347 -3.603 -15.220 1.00 94.69 192 THR A CA 1
ATOM 1599 C C . THR A 1 192 ? -6.857 -4.991 -14.833 1.00 94.69 192 THR A C 1
ATOM 1601 O O . THR A 1 192 ? -5.667 -5.290 -14.939 1.00 94.69 192 THR A O 1
ATOM 1604 N N . ASP A 1 193 ? -7.781 -5.835 -14.387 1.00 93.44 193 ASP A N 1
ATOM 1605 C CA . ASP A 1 193 ? -7.544 -7.262 -14.188 1.00 93.44 193 ASP A CA 1
ATOM 1606 C C . ASP A 1 193 ? -7.566 -8.039 -15.521 1.00 93.44 193 ASP A C 1
ATOM 1608 O O . ASP A 1 193 ? -7.631 -7.460 -16.612 1.00 93.44 193 ASP A O 1
ATOM 1612 N N . ASN A 1 194 ? -7.519 -9.372 -15.446 1.00 92.88 194 ASN A N 1
ATOM 1613 C CA . ASN A 1 194 ? -7.558 -10.225 -16.634 1.00 92.88 194 ASN A CA 1
ATOM 1614 C C . ASN A 1 194 ? -8.891 -10.139 -17.416 1.00 92.88 194 ASN A C 1
ATOM 1616 O O . ASN A 1 194 ? -8.928 -10.556 -18.574 1.00 92.88 194 ASN A O 1
ATOM 1620 N N . THR A 1 195 ? -9.957 -9.599 -16.813 1.00 94.25 195 THR A N 1
ATOM 1621 C CA . THR A 1 195 ? -11.291 -9.413 -17.407 1.00 94.25 195 THR A CA 1
ATOM 1622 C C . THR A 1 195 ? -11.529 -8.000 -17.939 1.00 94.25 195 THR A C 1
ATOM 1624 O O . THR A 1 195 ? -12.629 -7.712 -18.401 1.00 94.25 195 THR A O 1
ATOM 1627 N N . TRP A 1 196 ? -10.511 -7.129 -17.908 1.00 92.62 196 TRP A N 1
ATOM 1628 C CA . TRP A 1 196 ? -10.615 -5.703 -18.246 1.00 92.62 196 TRP A CA 1
ATOM 1629 C C . TRP A 1 196 ? -11.447 -4.867 -17.262 1.00 92.62 196 TRP A C 1
ATOM 1631 O O . TRP A 1 196 ? -11.854 -3.748 -17.577 1.00 92.62 196 TRP A O 1
ATOM 1641 N N . THR A 1 197 ? -11.644 -5.363 -16.041 1.00 93.62 197 THR A N 1
ATOM 1642 C CA . THR A 1 197 ? -12.293 -4.604 -14.969 1.00 93.62 197 THR A CA 1
ATOM 1643 C C . THR A 1 197 ? -11.257 -3.765 -14.232 1.00 93.62 197 THR A C 1
ATOM 1645 O O . THR A 1 197 ? -10.169 -4.245 -13.914 1.00 93.62 197 THR A O 1
ATOM 1648 N N . THR A 1 198 ? -11.566 -2.496 -13.955 1.00 95.69 198 THR A N 1
ATOM 1649 C CA . THR A 1 198 ? -10.644 -1.600 -13.245 1.00 95.69 198 THR A CA 1
ATOM 1650 C C . THR A 1 198 ? -10.355 -2.100 -11.830 1.00 95.69 198 THR A C 1
ATOM 1652 O O . THR A 1 198 ? -11.264 -2.314 -11.033 1.00 95.69 198 THR A O 1
ATOM 1655 N N . VAL A 1 199 ? -9.071 -2.212 -11.496 1.00 96.19 199 VAL A N 1
ATOM 1656 C CA . VAL A 1 199 ? -8.597 -2.649 -10.178 1.00 96.19 199 VAL A CA 1
ATOM 1657 C C . VAL A 1 199 ? -8.653 -1.495 -9.183 1.00 96.19 199 VAL A C 1
ATOM 1659 O O . VAL A 1 199 ? -8.336 -0.358 -9.535 1.00 96.19 199 VAL A O 1
ATOM 1662 N N . ASN A 1 200 ? -9.022 -1.757 -7.928 1.00 93.75 200 ASN A N 1
ATOM 1663 C CA . ASN A 1 200 ? -9.106 -0.717 -6.897 1.00 93.75 200 ASN A CA 1
ATOM 1664 C C . ASN A 1 200 ? -7.728 -0.191 -6.480 1.00 93.75 200 ASN A C 1
ATOM 1666 O O . ASN A 1 200 ? -7.522 1.022 -6.456 1.00 93.75 200 ASN A O 1
ATOM 1670 N N . ILE A 1 201 ? -6.783 -1.093 -6.212 1.00 96.19 201 ILE A N 1
ATOM 1671 C CA . ILE A 1 201 ? -5.433 -0.762 -5.751 1.00 96.19 201 ILE A CA 1
ATOM 1672 C C . ILE A 1 201 ? -4.490 -0.742 -6.955 1.00 96.19 201 ILE A C 1
ATOM 1674 O O . ILE A 1 201 ? -4.151 -1.784 -7.521 1.00 96.19 201 ILE A O 1
ATOM 1678 N N . LYS A 1 202 ? -4.099 0.464 -7.366 1.00 95.75 202 LYS A N 1
ATOM 1679 C CA . LYS A 1 202 ? -3.357 0.729 -8.601 1.00 95.75 202 LYS A CA 1
ATOM 1680 C C . LYS A 1 202 ? -2.540 2.008 -8.482 1.00 95.75 202 LYS A C 1
ATOM 1682 O O . LYS A 1 202 ? -3.012 2.965 -7.868 1.00 95.75 202 LYS A O 1
ATOM 1687 N N . TRP A 1 203 ? -1.361 2.056 -9.096 1.00 96.12 203 TRP A N 1
ATOM 1688 C CA . TRP A 1 203 ? -0.583 3.294 -9.192 1.00 96.12 203 TRP A CA 1
ATOM 1689 C C . TRP A 1 203 ? 0.523 3.224 -10.250 1.00 96.12 203 TRP A C 1
ATOM 1691 O O . TRP A 1 203 ? 0.985 2.138 -10.603 1.00 96.12 203 TRP A O 1
ATOM 1701 N N . ASN A 1 204 ? 0.979 4.393 -10.723 1.00 93.69 204 ASN A N 1
ATOM 1702 C CA . ASN A 1 204 ? 2.183 4.522 -11.553 1.00 93.69 204 ASN A CA 1
ATOM 1703 C C . ASN A 1 204 ? 3.291 5.270 -10.816 1.00 93.69 204 ASN A C 1
ATOM 1705 O O . ASN A 1 204 ? 3.037 6.218 -10.079 1.00 93.69 204 ASN A O 1
ATOM 1709 N N . LEU A 1 205 ? 4.526 4.853 -11.051 1.00 93.19 205 LEU A N 1
ATOM 1710 C CA . LEU A 1 205 ? 5.720 5.388 -10.416 1.00 93.19 205 LEU A CA 1
ATOM 1711 C C . LEU A 1 205 ? 6.741 5.723 -11.501 1.00 93.19 205 LEU A C 1
ATOM 1713 O O . LEU A 1 205 ? 6.873 4.980 -12.469 1.00 93.19 205 LEU A O 1
ATOM 1717 N N . ASN A 1 206 ? 7.490 6.805 -11.324 1.00 91.81 206 ASN A N 1
ATOM 1718 C CA . ASN A 1 206 ? 8.707 7.035 -12.099 1.00 91.81 206 ASN A CA 1
ATOM 1719 C C . ASN A 1 206 ? 9.869 6.569 -11.228 1.00 91.81 206 ASN A C 1
ATOM 1721 O O . ASN A 1 206 ? 10.188 7.225 -10.237 1.00 91.81 206 ASN A O 1
ATOM 1725 N N . LEU A 1 207 ? 10.430 5.406 -11.545 1.00 90.69 207 LEU A N 1
ATOM 1726 C CA . LEU A 1 207 ? 11.550 4.848 -10.792 1.00 90.69 207 LEU A CA 1
ATOM 1727 C C . LEU A 1 207 ? 12.865 5.289 -11.417 1.00 90.69 207 LEU A C 1
ATOM 1729 O O . LEU A 1 207 ? 12.915 5.579 -12.610 1.00 90.69 207 LEU A O 1
ATOM 1733 N N . VAL A 1 208 ? 13.924 5.310 -10.616 1.00 88.44 208 VAL A N 1
ATOM 1734 C CA . VAL A 1 208 ? 15.298 5.493 -11.101 1.00 88.44 208 VAL A CA 1
ATOM 1735 C C . VAL A 1 208 ? 16.018 4.149 -11.165 1.00 88.44 208 VAL A C 1
ATOM 1737 O O . VAL A 1 208 ? 15.564 3.188 -10.552 1.00 88.44 208 VAL A O 1
ATOM 1740 N N . ALA A 1 209 ? 17.136 4.056 -11.886 1.00 88.44 209 ALA A N 1
ATOM 1741 C CA . ALA A 1 209 ? 17.967 2.852 -11.851 1.00 88.44 209 ALA A CA 1
ATOM 1742 C C . ALA A 1 209 ? 18.360 2.495 -10.402 1.00 88.44 209 ALA A C 1
ATOM 1744 O O . ALA A 1 209 ? 18.512 3.386 -9.562 1.00 88.44 209 ALA A O 1
ATOM 1745 N N . TRP A 1 210 ? 18.576 1.204 -10.142 1.00 92.25 210 TRP A N 1
ATOM 1746 C CA . TRP A 1 210 ? 18.857 0.604 -8.834 1.00 92.25 210 TRP A CA 1
ATOM 1747 C C . TRP A 1 210 ? 17.625 0.481 -7.925 1.00 92.25 210 TRP A C 1
ATOM 1749 O O . TRP A 1 210 ? 16.516 0.192 -8.377 1.00 92.25 210 TRP A O 1
ATOM 1759 N N . VAL A 1 211 ? 17.841 0.580 -6.611 1.00 93.88 211 VAL A N 1
ATOM 1760 C CA . VAL A 1 211 ? 16.848 0.274 -5.582 1.00 93.88 211 VAL A CA 1
ATOM 1761 C C . VAL A 1 211 ? 15.905 1.452 -5.375 1.00 93.88 211 VAL A C 1
ATOM 1763 O O . VAL A 1 211 ? 16.333 2.567 -5.093 1.00 93.88 211 VAL A O 1
ATOM 1766 N N . ASN A 1 212 ? 14.610 1.168 -5.439 1.00 94.44 212 ASN A N 1
ATOM 1767 C CA . ASN A 1 212 ? 13.527 2.094 -5.153 1.00 94.44 212 ASN A CA 1
ATOM 1768 C C . ASN A 1 212 ? 12.586 1.465 -4.128 1.00 94.44 212 ASN A C 1
ATOM 1770 O O . ASN A 1 212 ? 12.422 0.245 -4.091 1.00 94.44 212 ASN A O 1
ATOM 1774 N N . THR A 1 213 ? 11.919 2.297 -3.335 1.00 95.00 213 THR A N 1
ATOM 1775 C CA . THR A 1 213 ? 10.901 1.853 -2.382 1.00 95.00 213 THR A CA 1
ATOM 1776 C C . THR A 1 213 ? 9.577 2.552 -2.640 1.00 95.00 213 THR A C 1
ATOM 1778 O O . THR A 1 213 ? 9.534 3.700 -3.082 1.00 95.00 213 THR A O 1
ATOM 1781 N N . PHE A 1 214 ? 8.481 1.845 -2.385 1.00 95.12 214 PHE A N 1
ATOM 1782 C CA . PHE A 1 214 ? 7.137 2.406 -2.472 1.00 95.12 214 PHE A CA 1
ATOM 1783 C C . PHE A 1 214 ? 6.181 1.687 -1.521 1.00 95.12 214 PHE A C 1
ATOM 1785 O O . PHE A 1 214 ? 6.436 0.563 -1.081 1.00 95.12 214 PHE A O 1
ATOM 1792 N N . SER A 1 215 ? 5.068 2.351 -1.226 1.00 95.50 215 SER A N 1
ATOM 1793 C CA . SER A 1 215 ? 4.031 1.859 -0.324 1.00 95.50 215 SER A CA 1
ATOM 1794 C C . SER A 1 215 ? 2.730 1.625 -1.079 1.00 95.50 215 SER A C 1
ATOM 1796 O O . SER A 1 215 ? 2.336 2.416 -1.935 1.00 95.50 215 SER A O 1
ATOM 1798 N N . VAL A 1 216 ? 2.040 0.552 -0.718 1.00 96.25 216 VAL A N 1
ATOM 1799 C CA . VAL A 1 216 ? 0.677 0.240 -1.139 1.00 96.25 216 VAL A CA 1
ATOM 1800 C C . VAL A 1 216 ? -0.224 0.383 0.079 1.00 96.25 216 VAL A C 1
ATOM 1802 O O . VAL A 1 216 ? 0.036 -0.228 1.112 1.00 96.25 216 VAL A O 1
ATOM 1805 N N . THR A 1 217 ? -1.283 1.177 -0.037 1.00 94.44 217 THR A N 1
ATOM 1806 C CA . THR A 1 217 ? -2.277 1.413 1.020 1.00 94.44 217 THR A CA 1
ATOM 1807 C C . THR A 1 217 ? -3.674 1.002 0.550 1.00 94.44 217 THR A C 1
ATOM 1809 O O . THR A 1 217 ? -3.874 0.675 -0.621 1.00 94.44 217 THR A O 1
ATOM 1812 N N . GLY A 1 218 ? -4.648 0.996 1.465 1.00 92.44 218 GLY A N 1
ATOM 1813 C CA . GLY A 1 218 ? -6.029 0.609 1.152 1.00 92.44 218 GLY A CA 1
ATOM 1814 C C . GLY A 1 218 ? -6.229 -0.904 1.056 1.00 92.44 218 GLY A C 1
ATOM 1815 O O . GLY A 1 218 ? -7.158 -1.360 0.394 1.00 92.44 218 GLY A O 1
ATOM 1816 N N . LEU A 1 219 ? -5.350 -1.679 1.696 1.00 95.00 219 LEU A N 1
ATOM 1817 C CA . LEU A 1 219 ? -5.459 -3.132 1.768 1.00 95.00 219 LEU A CA 1
ATOM 1818 C C . LEU A 1 219 ? -6.437 -3.548 2.868 1.00 95.00 219 LEU A C 1
ATOM 1820 O O . LEU A 1 219 ? -6.600 -2.863 3.878 1.00 95.00 219 LEU A O 1
ATOM 1824 N N . THR A 1 220 ? -7.064 -4.704 2.682 1.00 93.31 220 THR A N 1
ATOM 1825 C CA . THR A 1 220 ? -7.876 -5.343 3.723 1.00 93.31 220 THR A CA 1
ATOM 1826 C C . THR A 1 220 ? -6.994 -6.213 4.631 1.00 93.31 220 THR A C 1
ATOM 1828 O O . THR A 1 220 ? -6.149 -6.942 4.103 1.00 93.31 220 THR A O 1
ATOM 1831 N N . PRO A 1 221 ? -7.190 -6.188 5.962 1.00 92.50 221 PRO A N 1
ATOM 1832 C CA . PRO A 1 221 ? -6.485 -7.057 6.906 1.00 92.50 221 PRO A CA 1
ATOM 1833 C C . PRO A 1 221 ? -6.724 -8.548 6.653 1.00 92.50 221 PRO A C 1
ATOM 1835 O O . PRO A 1 221 ? -7.737 -8.928 6.063 1.00 92.50 221 PRO A O 1
ATOM 1838 N N . SER A 1 222 ? -5.801 -9.398 7.111 1.00 92.00 222 SER A N 1
ATOM 1839 C CA . SER A 1 222 ? -5.865 -10.866 6.983 1.00 92.00 222 SER A CA 1
ATOM 1840 C C . SER A 1 222 ? -6.167 -11.364 5.561 1.00 92.00 222 SER A C 1
ATOM 1842 O O . SER A 1 222 ? -6.861 -12.364 5.376 1.00 92.00 222 SER A O 1
ATOM 1844 N N . THR A 1 223 ? -5.682 -10.660 4.538 1.00 95.06 223 THR A N 1
ATOM 1845 C CA . THR A 1 223 ? -6.009 -10.929 3.135 1.00 95.06 223 THR A CA 1
ATOM 1846 C C . THR A 1 223 ? -4.736 -11.177 2.330 1.00 95.06 223 THR A C 1
ATOM 1848 O O . THR A 1 223 ? -3.749 -10.452 2.444 1.00 95.06 223 THR A O 1
ATOM 1851 N N . SER A 1 224 ? -4.750 -12.226 1.504 1.00 96.75 224 SER A N 1
ATOM 1852 C CA . SER A 1 224 ? -3.637 -12.564 0.608 1.00 96.75 224 SER A CA 1
ATOM 1853 C C . SER A 1 224 ? -3.803 -11.888 -0.751 1.00 96.75 224 SER A C 1
ATOM 1855 O O . SER A 1 224 ? -4.853 -12.014 -1.387 1.00 96.75 224 SER A O 1
ATOM 1857 N N . TYR A 1 225 ? -2.746 -11.230 -1.214 1.00 97.62 225 TYR A N 1
ATOM 1858 C CA . TYR A 1 225 ? -2.696 -10.470 -2.458 1.00 97.62 225 TYR A CA 1
ATOM 1859 C C . TYR A 1 225 ? -1.520 -10.902 -3.345 1.00 97.62 225 TYR A C 1
ATOM 1861 O O . TYR A 1 225 ? -0.526 -11.458 -2.874 1.00 97.62 225 TYR A O 1
ATOM 1869 N N . VAL A 1 226 ? -1.619 -10.574 -4.633 1.00 97.62 226 VAL A N 1
ATOM 1870 C CA . VAL A 1 226 ? -0.507 -10.544 -5.585 1.00 97.62 226 VAL A CA 1
ATOM 1871 C C . VAL A 1 226 ? -0.332 -9.114 -6.086 1.00 97.62 226 VAL A C 1
ATOM 1873 O O . VAL A 1 226 ? -1.272 -8.492 -6.587 1.00 97.62 226 VAL A O 1
ATOM 1876 N N . LEU A 1 227 ? 0.886 -8.592 -5.969 1.00 97.38 227 LEU A N 1
ATOM 1877 C CA . LEU A 1 227 ? 1.317 -7.368 -6.635 1.00 97.38 227 LEU A CA 1
ATOM 1878 C C . LEU A 1 227 ? 1.773 -7.723 -8.050 1.00 97.38 227 LEU A C 1
ATOM 1880 O O . LEU A 1 227 ? 2.765 -8.430 -8.201 1.00 97.38 227 LEU A O 1
ATOM 1884 N N . PHE A 1 228 ? 1.095 -7.202 -9.069 1.00 96.62 228 PHE A N 1
ATOM 1885 C CA . PHE A 1 228 ? 1.510 -7.310 -10.466 1.00 96.62 228 PHE A CA 1
ATOM 1886 C C . PHE A 1 228 ? 2.179 -6.012 -10.917 1.00 96.62 228 PHE A C 1
ATOM 1888 O O . PHE A 1 228 ? 1.620 -4.931 -10.737 1.00 96.62 228 PHE A O 1
ATOM 1895 N N . PHE A 1 229 ? 3.369 -6.119 -11.507 1.00 94.44 229 PHE A N 1
ATOM 1896 C CA . PHE A 1 229 ? 4.276 -4.999 -11.753 1.00 94.44 229 PHE A CA 1
ATOM 1897 C C . PHE A 1 229 ? 4.860 -5.044 -13.173 1.00 94.44 229 PHE A C 1
ATOM 1899 O O . PHE A 1 229 ? 5.458 -6.046 -13.580 1.00 94.44 229 PHE A O 1
ATOM 1906 N N . THR A 1 230 ? 4.721 -3.957 -13.934 1.00 93.56 230 THR A N 1
ATOM 1907 C CA . THR A 1 230 ? 5.261 -3.823 -15.299 1.00 93.56 230 THR A CA 1
ATOM 1908 C C . THR A 1 230 ? 5.878 -2.445 -15.535 1.00 93.56 230 THR A C 1
ATOM 1910 O O . THR A 1 230 ? 5.650 -1.517 -14.761 1.00 93.56 230 THR A O 1
ATOM 1913 N N . ALA A 1 231 ? 6.657 -2.319 -16.605 1.00 91.56 231 ALA A N 1
ATOM 1914 C CA . ALA A 1 231 ? 7.366 -1.102 -16.980 1.00 91.56 231 ALA A CA 1
ATOM 1915 C C . ALA A 1 231 ? 7.219 -0.804 -18.460 1.00 91.56 231 ALA A C 1
ATOM 1917 O O . ALA A 1 231 ? 7.177 -1.725 -19.278 1.00 91.56 231 ALA A O 1
ATOM 1918 N N . GLU A 1 232 ? 7.265 0.480 -18.772 1.00 86.25 232 GLU A N 1
ATOM 1919 C CA . GLU A 1 232 ? 7.429 1.008 -20.114 1.00 86.25 232 GLU A CA 1
ATOM 1920 C C . GLU A 1 232 ? 8.550 2.049 -20.094 1.00 86.25 232 GLU A C 1
ATOM 1922 O O . GLU A 1 232 ? 8.559 2.946 -19.243 1.00 86.25 232 GLU A O 1
ATOM 1927 N N . ASP A 1 233 ? 9.499 1.920 -21.016 1.00 84.44 233 ASP A N 1
ATOM 1928 C CA . ASP A 1 233 ? 10.515 2.947 -21.237 1.00 84.44 233 ASP A CA 1
ATOM 1929 C C . ASP A 1 233 ? 9.960 4.142 -22.035 1.00 84.44 233 ASP A C 1
ATOM 1931 O O . ASP A 1 233 ? 8.798 4.188 -22.447 1.00 84.44 233 ASP A O 1
ATOM 1935 N N . ASN A 1 234 ? 10.794 5.154 -22.268 1.00 76.12 234 ASN A N 1
ATOM 1936 C CA . ASN A 1 234 ? 10.383 6.341 -23.022 1.00 76.12 234 ASN A CA 1
ATOM 1937 C C . ASN A 1 234 ? 10.213 6.087 -24.535 1.00 76.12 234 ASN A C 1
ATOM 1939 O O . ASN A 1 234 ? 9.710 6.950 -25.258 1.00 76.12 234 ASN A O 1
ATOM 1943 N N . SER A 1 235 ? 10.622 4.914 -25.003 1.00 72.44 235 SER A N 1
ATOM 1944 C CA . SER A 1 235 ? 10.548 4.462 -26.394 1.00 72.44 235 SER A CA 1
ATOM 1945 C C . SER A 1 235 ? 9.288 3.640 -26.659 1.00 72.44 235 SER A C 1
ATOM 1947 O O . SER A 1 235 ? 8.946 3.373 -27.811 1.00 72.44 235 SER A O 1
ATOM 1949 N N . GLY A 1 236 ? 8.546 3.316 -25.596 1.00 77.50 236 GLY A N 1
ATOM 1950 C CA . GLY A 1 236 ? 7.298 2.568 -25.627 1.00 77.50 236 GLY A CA 1
ATOM 1951 C C . GLY A 1 236 ? 7.485 1.056 -25.512 1.00 77.50 236 GLY A C 1
ATOM 1952 O O . GLY A 1 236 ? 6.525 0.314 -25.749 1.00 77.50 236 GLY A O 1
ATOM 1953 N N . ASN A 1 237 ? 8.678 0.569 -25.149 1.00 80.50 237 ASN A N 1
ATOM 1954 C CA . ASN A 1 237 ? 8.901 -0.854 -24.928 1.00 80.50 237 ASN A CA 1
ATOM 1955 C C . ASN A 1 237 ? 8.292 -1.261 -23.589 1.00 80.50 237 ASN A C 1
ATOM 1957 O O . ASN A 1 237 ? 8.882 -1.139 -22.513 1.00 80.50 237 ASN A O 1
ATOM 1961 N N . LEU A 1 238 ? 7.066 -1.768 -23.666 1.00 87.00 238 LEU A N 1
ATOM 1962 C CA . LEU A 1 238 ? 6.385 -2.389 -22.543 1.00 87.00 238 LEU A CA 1
ATOM 1963 C C . LEU A 1 238 ? 6.958 -3.788 -22.304 1.00 87.00 238 LEU A C 1
ATOM 1965 O O . LEU A 1 238 ? 7.027 -4.612 -23.220 1.00 87.00 238 LEU A O 1
ATOM 1969 N N . LYS A 1 239 ? 7.300 -4.094 -21.052 1.00 85.00 239 LYS A N 1
ATOM 1970 C CA . LYS A 1 239 ? 7.746 -5.436 -20.668 1.00 85.00 239 LYS A CA 1
ATOM 1971 C C . LYS A 1 239 ? 6.701 -6.483 -21.060 1.00 85.00 239 LYS A C 1
ATOM 1973 O O . LYS A 1 239 ? 5.536 -6.366 -20.695 1.00 85.00 239 LYS A O 1
ATOM 1978 N N . THR A 1 240 ? 7.105 -7.534 -21.769 1.00 79.25 240 THR A N 1
ATOM 1979 C CA . THR A 1 240 ? 6.182 -8.565 -22.284 1.00 79.25 240 THR A CA 1
ATOM 1980 C C . THR A 1 240 ? 5.539 -9.390 -21.171 1.00 79.25 240 THR A C 1
ATOM 1982 O O . THR A 1 240 ? 4.329 -9.601 -21.181 1.00 79.25 240 THR A O 1
ATOM 1985 N N . ASN A 1 241 ? 6.337 -9.800 -20.184 1.00 85.75 241 ASN A N 1
ATOM 1986 C CA . ASN A 1 241 ? 5.878 -10.565 -19.029 1.00 85.75 241 ASN A CA 1
ATOM 1987 C C . ASN A 1 241 ? 5.759 -9.675 -17.795 1.00 85.75 241 ASN A C 1
ATOM 1989 O O . ASN A 1 241 ? 6.729 -9.018 -17.399 1.00 85.75 241 ASN A O 1
ATOM 1993 N N . VAL A 1 242 ? 4.597 -9.715 -17.151 1.00 91.88 242 VAL A N 1
ATOM 1994 C CA . VAL A 1 242 ? 4.376 -9.037 -15.875 1.00 91.88 242 VAL A CA 1
ATOM 1995 C C . VAL A 1 242 ? 5.241 -9.680 -14.786 1.00 91.88 242 VAL A C 1
ATOM 1997 O O . VAL A 1 242 ? 5.440 -10.893 -14.778 1.00 91.88 242 VAL A O 1
ATOM 2000 N N . ASN A 1 243 ? 5.793 -8.879 -13.877 1.00 92.88 243 ASN A N 1
ATOM 2001 C CA . ASN A 1 243 ? 6.390 -9.407 -12.650 1.00 92.88 243 ASN A CA 1
ATOM 2002 C C . ASN A 1 243 ? 5.295 -9.554 -11.597 1.00 92.88 243 ASN A C 1
ATOM 2004 O O . ASN A 1 243 ? 4.368 -8.746 -11.562 1.00 92.88 243 ASN A O 1
ATOM 2008 N N . SER A 1 244 ? 5.418 -10.542 -10.719 1.00 94.44 244 SER A N 1
ATOM 2009 C CA . SER A 1 244 ? 4.456 -10.765 -9.644 1.00 94.44 244 SER A CA 1
ATOM 2010 C C . SER A 1 244 ? 5.154 -11.028 -8.317 1.00 94.44 244 SER A C 1
ATOM 2012 O O . SER A 1 244 ? 6.162 -11.733 -8.286 1.00 94.44 244 SER A O 1
ATOM 2014 N N . LEU A 1 245 ? 4.589 -10.515 -7.227 1.00 96.38 245 LEU A N 1
ATOM 2015 C CA . LEU A 1 245 ? 5.017 -10.822 -5.866 1.00 96.38 245 LEU A CA 1
ATOM 2016 C C . LEU A 1 245 ? 3.796 -11.112 -4.991 1.00 96.38 245 LEU A C 1
ATOM 2018 O O . LEU A 1 245 ? 2.911 -10.267 -4.855 1.00 96.38 245 LEU A O 1
ATOM 2022 N N . ASN A 1 246 ? 3.778 -12.288 -4.369 1.00 96.56 246 ASN A N 1
ATOM 2023 C CA . ASN A 1 246 ? 2.738 -12.666 -3.417 1.00 96.56 246 ASN A CA 1
ATOM 2024 C C . ASN A 1 246 ? 3.060 -12.101 -2.036 1.00 96.56 246 ASN A C 1
ATOM 2026 O O . ASN A 1 246 ? 4.207 -12.154 -1.589 1.00 96.56 246 ASN A O 1
ATOM 2030 N N . PHE A 1 247 ? 2.042 -11.600 -1.344 1.00 96.69 247 PHE A N 1
ATOM 2031 C CA . PHE A 1 247 ? 2.159 -11.132 0.031 1.00 96.69 247 PHE A CA 1
ATOM 2032 C C . PHE A 1 247 ? 0.810 -11.245 0.751 1.00 96.69 247 PHE A C 1
ATOM 2034 O O . PHE A 1 247 ? -0.243 -11.325 0.120 1.00 96.69 247 PHE A O 1
ATOM 2041 N N . ALA A 1 248 ? 0.823 -11.259 2.081 1.00 96.06 248 ALA A N 1
ATOM 2042 C CA . ALA A 1 248 ? -0.392 -11.328 2.886 1.00 96.06 248 ALA A CA 1
ATOM 2043 C C . ALA A 1 248 ? -0.365 -10.253 3.968 1.00 96.06 248 ALA A C 1
ATOM 2045 O O . ALA A 1 248 ? 0.648 -10.090 4.648 1.00 96.06 248 ALA A O 1
ATOM 2046 N N . THR A 1 249 ? -1.470 -9.522 4.117 1.00 95.06 249 THR A N 1
ATOM 2047 C CA . THR A 1 249 ? -1.626 -8.549 5.200 1.00 95.06 249 THR A CA 1
ATOM 2048 C C . THR A 1 249 ? -1.781 -9.254 6.538 1.00 95.06 249 THR A C 1
ATOM 2050 O O . THR A 1 249 ? -2.337 -10.351 6.635 1.00 95.06 249 THR A O 1
ATOM 2053 N N . THR A 1 250 ? -1.291 -8.612 7.593 1.00 91.06 250 THR A N 1
ATOM 2054 C CA . THR A 1 250 ? -1.498 -9.103 8.955 1.00 91.06 250 THR A CA 1
ATOM 2055 C C . THR A 1 250 ? -2.950 -8.885 9.379 1.00 91.06 250 THR A C 1
ATOM 2057 O O . THR A 1 250 ? -3.696 -8.132 8.745 1.00 91.06 250 THR A O 1
ATOM 2060 N N . ALA A 1 251 ? -3.365 -9.514 10.477 1.00 84.88 251 ALA A N 1
ATOM 2061 C CA . ALA A 1 251 ? -4.617 -9.136 11.122 1.00 84.88 251 ALA A CA 1
ATOM 2062 C C . ALA A 1 251 ? -4.589 -7.652 11.519 1.00 84.88 251 ALA A C 1
ATOM 2064 O O . ALA A 1 251 ? -3.517 -7.088 11.777 1.00 84.88 251 ALA A O 1
ATOM 2065 N N . SER A 1 252 ? -5.766 -7.024 11.578 1.00 74.50 252 SER A N 1
ATOM 2066 C CA . SER A 1 252 ? -5.892 -5.749 12.279 1.00 74.50 252 SER A CA 1
ATOM 2067 C C . SER A 1 252 ? -5.495 -5.980 13.725 1.00 74.50 252 SER A C 1
ATOM 2069 O O . SER A 1 252 ? -6.026 -6.877 14.378 1.00 74.50 252 SER A O 1
ATOM 2071 N N . VAL A 1 253 ? -4.574 -5.167 14.225 1.00 67.06 253 VAL A N 1
ATOM 2072 C CA . VAL A 1 253 ? -4.413 -5.011 15.667 1.00 67.06 253 VAL A CA 1
ATOM 2073 C C . VAL A 1 253 ? -5.659 -4.271 16.137 1.00 67.06 253 VAL A C 1
ATOM 2075 O O . VAL A 1 253 ? -5.809 -3.084 15.854 1.00 67.06 253 VAL A O 1
ATOM 2078 N N . SER A 1 254 ? -6.598 -4.992 16.752 1.00 65.88 254 SER A N 1
ATOM 2079 C CA . SER A 1 254 ? -7.642 -4.347 17.548 1.00 65.88 254 SER A CA 1
ATOM 2080 C C . SER A 1 254 ? -6.958 -3.524 18.628 1.00 65.88 254 SER A C 1
ATOM 2082 O O . SER A 1 254 ? -5.955 -3.971 19.192 1.00 65.88 254 SER A O 1
ATOM 2084 N N . ASP A 1 255 ? -7.486 -2.336 18.906 1.00 70.31 255 ASP A N 1
ATOM 2085 C CA . ASP A 1 255 ? -7.094 -1.637 20.119 1.00 70.31 255 ASP A CA 1
ATOM 2086 C C . ASP A 1 255 ? -7.413 -2.546 21.310 1.00 70.31 255 ASP A C 1
ATOM 2088 O O . ASP A 1 255 ? -8.488 -3.147 21.360 1.00 70.31 255 ASP A O 1
ATOM 2092 N N . VAL A 1 256 ? -6.456 -2.706 22.216 1.00 76.06 256 VAL A N 1
ATOM 2093 C CA . VAL A 1 256 ? -6.575 -3.541 23.422 1.00 76.06 256 VAL A CA 1
ATOM 2094 C C . VAL A 1 256 ? -6.393 -2.720 24.693 1.00 76.06 256 VAL A C 1
ATOM 2096 O O . VAL A 1 256 ? -6.478 -3.270 25.793 1.00 76.06 256 VAL A O 1
ATOM 2099 N N . LEU A 1 257 ? -6.077 -1.430 24.565 1.00 82.06 257 LEU A N 1
ATOM 2100 C CA . LEU A 1 257 ? -5.844 -0.567 25.707 1.00 82.06 257 LEU A CA 1
ATOM 2101 C C . LEU A 1 257 ? -7.113 0.242 25.976 1.00 82.06 257 LEU A C 1
ATOM 2103 O O . LEU A 1 257 ? -7.644 0.863 25.066 1.00 82.06 257 LEU A O 1
ATOM 2107 N N . PRO A 1 258 ? -7.618 0.257 27.219 1.00 83.62 258 PRO A N 1
ATOM 2108 C CA . PRO A 1 258 ? -8.724 1.133 27.553 1.00 83.62 258 PRO A CA 1
ATOM 2109 C C . PRO A 1 258 ? -8.269 2.603 27.531 1.00 83.62 258 PRO A C 1
ATOM 2111 O O . PRO A 1 258 ? -7.095 2.892 27.800 1.00 83.62 258 PRO A O 1
ATOM 2114 N N . PRO A 1 259 ? -9.201 3.548 27.319 1.00 88.12 259 PRO A N 1
ATOM 2115 C CA . PRO A 1 259 ? -8.894 4.975 27.325 1.00 88.12 259 PRO A CA 1
ATOM 2116 C C . PRO A 1 259 ? -8.371 5.423 28.696 1.00 88.12 259 PRO A C 1
ATOM 2118 O O . PRO A 1 259 ? -8.646 4.796 29.720 1.00 88.12 259 PRO A O 1
ATOM 2121 N N . THR A 1 260 ? -7.642 6.539 28.754 1.00 89.69 260 THR A N 1
ATOM 2122 C CA . THR A 1 260 ? -7.071 7.109 29.989 1.00 89.69 260 THR A CA 1
ATOM 2123 C C . THR A 1 260 ? -7.426 8.588 30.144 1.00 89.69 260 THR A C 1
ATOM 2125 O O . THR A 1 260 ? -7.632 9.310 29.170 1.00 89.69 260 THR A O 1
ATOM 2128 N N . PHE A 1 261 ? -7.538 9.060 31.387 1.00 91.12 261 PHE A N 1
ATOM 2129 C CA . PHE A 1 261 ? -7.931 10.442 31.661 1.00 91.12 261 PHE A CA 1
ATOM 2130 C C . PHE A 1 261 ? -7.496 10.919 33.042 1.00 91.12 261 PHE A C 1
ATOM 2132 O O . PHE A 1 261 ? -7.128 10.129 33.912 1.00 91.12 261 PHE A O 1
ATOM 2139 N N . SER A 1 262 ? -7.598 12.230 33.249 1.00 91.94 262 SER A N 1
ATOM 2140 C CA . SER A 1 262 ? -7.500 12.858 34.566 1.00 91.94 262 SER A CA 1
ATOM 2141 C C . SER A 1 262 ? -8.704 13.759 34.842 1.00 91.94 262 SER A C 1
ATOM 2143 O O . SER A 1 262 ? -9.325 14.295 33.922 1.00 91.94 262 SER A O 1
ATOM 2145 N N . LEU A 1 263 ? -9.038 13.897 36.127 1.00 94.12 263 LEU A N 1
ATOM 2146 C CA . LEU A 1 263 ? -10.134 14.728 36.621 1.00 94.12 263 LEU A CA 1
ATOM 2147 C C . LEU A 1 263 ? -9.580 15.888 37.444 1.00 94.12 263 LEU A C 1
ATOM 2149 O O . LEU A 1 263 ? -8.671 15.699 38.254 1.00 94.12 263 LEU A O 1
ATOM 2153 N N . SER A 1 264 ? -10.182 17.064 37.307 1.00 94.56 264 SER A N 1
ATOM 2154 C CA . SER A 1 264 ? -9.978 18.179 38.231 1.00 94.56 264 SER A CA 1
ATOM 2155 C C . SER A 1 264 ? -11.272 18.961 38.453 1.00 94.56 264 SER A C 1
ATOM 2157 O O . SER A 1 264 ? -12.162 18.994 37.604 1.00 94.56 264 SER A O 1
ATOM 2159 N N . LEU A 1 265 ? -11.409 19.580 39.627 1.00 94.81 265 LEU A N 1
ATOM 2160 C CA . LEU A 1 265 ? -12.548 20.448 39.916 1.00 94.81 265 LEU A CA 1
ATOM 2161 C C . LEU A 1 265 ? -12.341 21.803 39.242 1.00 94.81 265 LEU A C 1
ATOM 2163 O O . LEU A 1 265 ? -11.315 22.448 39.444 1.00 94.81 265 LEU A O 1
ATOM 2167 N N . SER A 1 266 ? -13.340 22.246 38.484 1.00 93.06 266 SER A N 1
ATOM 2168 C CA . SER A 1 266 ? -13.366 23.581 37.881 1.00 93.06 266 SER A CA 1
ATOM 2169 C C . SER A 1 266 ? -14.227 24.565 38.676 1.00 93.06 266 SER A C 1
ATOM 2171 O O . SER A 1 266 ? -14.014 25.769 38.569 1.00 93.06 266 SER A O 1
ATOM 2173 N N . GLY A 1 267 ? -15.199 24.086 39.457 1.00 93.50 267 GLY A N 1
ATOM 2174 C CA . GLY A 1 267 ? -16.031 24.930 40.316 1.00 93.50 267 GLY A CA 1
ATOM 2175 C C . GLY A 1 267 ? -17.093 24.128 41.057 1.00 93.50 267 GLY A C 1
ATOM 2176 O O . GLY A 1 267 ? -17.625 23.166 40.512 1.00 93.50 267 GLY A O 1
ATOM 2177 N N . VAL A 1 268 ? -17.403 24.516 42.293 1.00 95.31 268 VAL A N 1
ATOM 2178 C CA . VAL A 1 268 ? -18.413 23.862 43.136 1.00 95.31 268 VAL A CA 1
ATOM 2179 C C . VAL A 1 268 ? -19.350 24.924 43.704 1.00 95.31 268 VAL A C 1
ATOM 2181 O O . VAL A 1 268 ? -18.902 25.979 44.154 1.00 95.31 268 VAL A O 1
ATOM 2184 N N . THR A 1 269 ? -20.651 24.646 43.687 1.00 95.75 269 THR A N 1
ATOM 2185 C CA . THR A 1 269 ? -21.697 25.491 44.279 1.00 95.75 269 THR A CA 1
ATOM 2186 C C . THR A 1 269 ? -22.518 24.697 45.296 1.00 95.75 269 THR A C 1
ATOM 2188 O O . THR A 1 269 ? -22.137 23.596 45.692 1.00 95.75 269 THR A O 1
ATOM 2191 N N . ASN A 1 270 ? -23.647 25.245 45.748 1.00 94.06 270 ASN A N 1
ATOM 2192 C CA . ASN A 1 270 ? -24.544 24.555 46.671 1.00 94.06 270 ASN A CA 1
ATOM 2193 C C . ASN A 1 270 ? -25.362 23.427 46.014 1.00 94.06 270 ASN A C 1
ATOM 2195 O O . ASN A 1 270 ? -25.841 22.543 46.711 1.00 94.06 270 ASN A O 1
ATOM 2199 N N . SER A 1 271 ? -25.519 23.430 44.686 1.00 93.75 271 SER A N 1
ATOM 2200 C CA . SER A 1 271 ? -26.424 22.504 43.981 1.00 93.75 271 SER A CA 1
ATOM 2201 C C . SER A 1 271 ? -25.828 21.846 42.735 1.00 93.75 271 SER A C 1
ATOM 2203 O O . SER A 1 271 ? -26.448 20.950 42.155 1.00 93.75 271 SER A O 1
ATOM 2205 N N . TRP A 1 272 ? -24.624 22.254 42.327 1.00 95.00 272 TRP A N 1
ATOM 2206 C CA . TRP A 1 272 ? -23.928 21.694 41.171 1.00 95.00 272 TRP A CA 1
ATOM 2207 C C . TRP A 1 272 ? -22.404 21.844 41.253 1.00 95.00 272 TRP A C 1
ATOM 2209 O O . TRP A 1 272 ? -21.879 22.683 41.990 1.00 95.00 272 TRP A O 1
ATOM 2219 N N . VAL A 1 273 ? -21.702 21.041 40.456 1.00 96.25 273 VAL A N 1
ATOM 2220 C CA . VAL A 1 273 ? -20.244 21.038 40.289 1.00 96.25 273 VAL A CA 1
ATOM 2221 C C . VAL A 1 273 ? -19.877 20.987 38.807 1.00 96.25 273 VAL A C 1
ATOM 2223 O O . VAL A 1 273 ? -20.554 20.335 38.012 1.00 96.25 273 VAL A O 1
ATOM 2226 N N . THR A 1 274 ? -18.791 21.663 38.443 1.00 96.25 274 THR A N 1
ATOM 2227 C CA . THR A 1 274 ? -18.143 21.538 37.135 1.00 96.25 274 THR A CA 1
ATOM 2228 C C . THR A 1 274 ? -16.816 20.810 37.298 1.00 96.25 274 THR A C 1
ATOM 2230 O O . THR A 1 274 ? -15.964 21.223 38.090 1.00 96.25 274 THR A O 1
ATOM 2233 N N . ILE A 1 275 ? -16.623 19.752 36.517 1.00 95.00 275 ILE A N 1
ATOM 2234 C CA . ILE A 1 275 ? -15.399 18.949 36.468 1.00 95.00 275 ILE A CA 1
ATOM 2235 C C . ILE A 1 275 ? -14.729 19.160 35.115 1.00 95.00 275 ILE A C 1
ATOM 2237 O O . ILE A 1 275 ? -15.388 19.096 34.082 1.00 95.00 275 ILE A O 1
ATOM 2241 N N . ALA A 1 276 ? -13.420 19.377 35.116 1.00 94.69 276 ALA A N 1
ATOM 2242 C CA . ALA A 1 276 ? -12.605 19.275 33.919 1.00 94.69 276 ALA A CA 1
ATOM 2243 C C . ALA A 1 276 ? -12.108 17.829 33.764 1.00 94.69 276 ALA A C 1
ATOM 2245 O O . ALA A 1 276 ? -11.447 17.288 34.653 1.00 94.69 276 ALA A O 1
ATOM 2246 N N . VAL A 1 277 ? -12.442 17.207 32.636 1.00 93.69 277 VAL A N 1
ATOM 2247 C CA . VAL A 1 277 ? -12.039 15.846 32.268 1.00 93.69 277 VAL A CA 1
ATOM 2248 C C . VAL A 1 277 ? -11.068 15.951 31.100 1.00 93.69 277 VAL A C 1
ATOM 2250 O O . VAL A 1 277 ? -11.460 16.363 30.008 1.00 93.69 277 VAL A O 1
ATOM 2253 N N . ASN A 1 278 ? -9.798 15.625 31.333 1.00 93.19 278 ASN A N 1
ATOM 2254 C CA . ASN A 1 278 ? -8.776 15.611 30.289 1.00 93.19 278 ASN A CA 1
ATOM 2255 C C . ASN A 1 278 ? -8.590 14.181 29.784 1.00 93.19 278 ASN A C 1
ATOM 2257 O O . ASN A 1 278 ? -8.046 13.353 30.517 1.00 93.19 278 ASN A O 1
ATOM 2261 N N . VAL A 1 279 ? -9.064 13.905 28.570 1.00 90.62 279 VAL A N 1
ATOM 2262 C CA . VAL A 1 279 ? -9.098 12.558 27.987 1.00 90.62 279 VAL A CA 1
ATOM 2263 C C . VAL A 1 279 ? -8.071 12.414 26.866 1.00 90.62 279 VAL A C 1
ATOM 2265 O O . VAL A 1 279 ? -7.876 13.329 26.058 1.00 90.62 279 VAL A O 1
ATOM 2268 N N . ASN A 1 280 ? -7.419 11.252 26.804 1.00 88.81 280 ASN A N 1
ATOM 2269 C CA . ASN A 1 280 ? -6.469 10.927 25.738 1.00 88.81 280 ASN A CA 1
ATOM 2270 C C . ASN A 1 280 ? -7.170 10.616 24.403 1.00 88.81 280 ASN A C 1
ATOM 2272 O O . ASN A 1 280 ? -6.579 10.806 23.343 1.00 88.81 280 ASN A O 1
ATOM 2276 N N . GLU A 1 281 ? -8.420 10.150 24.460 1.00 85.75 281 GLU A N 1
ATOM 2277 C CA . GLU A 1 281 ? -9.166 9.610 23.325 1.00 85.75 281 GLU A CA 1
ATOM 2278 C C . GLU A 1 281 ? -10.647 9.995 23.393 1.00 85.75 281 GLU A C 1
ATOM 2280 O O . GLU A 1 281 ? -11.245 10.102 24.466 1.00 85.75 281 GLU A O 1
ATOM 2285 N N . ALA A 1 282 ? -11.240 10.228 22.222 1.00 77.69 282 ALA A N 1
ATOM 2286 C CA . ALA A 1 282 ? -12.599 10.732 22.091 1.00 77.69 282 ALA A CA 1
ATOM 2287 C C . ALA A 1 282 ? -13.617 9.590 21.975 1.00 77.69 282 ALA A C 1
ATOM 2289 O O . ALA A 1 282 ? -13.890 9.149 20.864 1.00 77.69 282 ALA A O 1
ATOM 2290 N N . TRP A 1 283 ? -14.179 9.119 23.093 1.00 85.50 283 TRP A N 1
ATOM 2291 C CA . TRP A 1 283 ? -15.134 7.995 23.107 1.00 85.50 283 TRP A CA 1
ATOM 2292 C C . TRP A 1 283 ? -16.251 8.153 24.140 1.00 85.50 283 TRP A C 1
ATOM 2294 O O . TRP A 1 283 ? -16.596 9.282 24.487 1.00 85.50 283 TRP A O 1
ATOM 2304 N N . LYS A 1 284 ? -16.858 7.039 24.575 1.00 89.44 284 LYS A N 1
ATOM 2305 C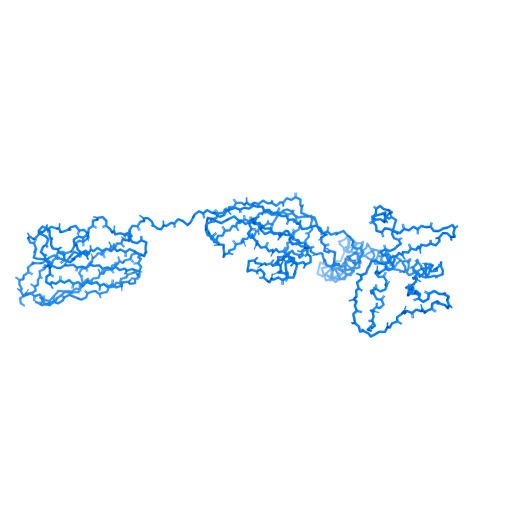 CA . LYS A 1 284 ? -18.027 7.012 25.448 1.00 89.44 284 LYS A CA 1
ATOM 2306 C C . LYS A 1 284 ? -17.608 6.901 26.913 1.00 89.44 284 LYS A C 1
ATOM 2308 O O . LYS A 1 284 ? -16.884 5.993 27.320 1.00 89.44 284 LYS A O 1
ATOM 2313 N N . TRP A 1 285 ? -18.105 7.835 27.710 1.00 88.69 285 TRP A N 1
ATOM 2314 C CA . TRP A 1 285 ? -17.774 8.005 29.119 1.00 88.69 285 TRP A CA 1
ATOM 2315 C C . TRP A 1 285 ? -19.029 7.859 29.956 1.00 88.69 285 TRP A C 1
ATOM 2317 O O . TRP A 1 285 ? -20.093 8.339 29.571 1.00 88.69 285 TRP A O 1
ATOM 2327 N N . TYR A 1 286 ? -18.885 7.239 31.118 1.00 93.88 286 TYR A N 1
ATOM 2328 C CA . TYR A 1 286 ? -19.962 6.993 32.064 1.00 93.88 286 TYR A CA 1
ATOM 2329 C C . TYR A 1 286 ? -19.559 7.586 33.408 1.00 93.88 286 TYR A C 1
ATOM 2331 O O . TYR A 1 286 ? -18.431 7.370 33.860 1.00 93.88 286 TYR A O 1
ATOM 2339 N N . PHE A 1 287 ? -20.476 8.290 34.070 1.00 94.56 287 PHE A N 1
ATOM 2340 C CA . PHE A 1 287 ? -20.261 8.697 35.453 1.00 94.56 287 PHE A CA 1
ATOM 2341 C C . PHE A 1 287 ? -21.468 8.436 36.345 1.00 94.56 287 PHE A C 1
ATOM 2343 O O . PHE A 1 287 ? -22.622 8.485 35.914 1.00 94.56 287 PHE A O 1
ATOM 2350 N N . VAL A 1 288 ? -21.182 8.208 37.624 1.00 96.19 288 VAL A N 1
ATOM 2351 C CA . VAL A 1 288 ? -22.172 8.162 38.704 1.00 96.19 288 VAL A CA 1
ATOM 2352 C C . VAL A 1 288 ? -21.715 9.051 39.854 1.00 96.19 288 VAL A C 1
ATOM 2354 O O . VAL A 1 288 ? -20.516 9.192 40.101 1.00 96.19 288 VAL A O 1
ATOM 2357 N N . VAL A 1 289 ? -22.671 9.637 40.571 1.00 96.25 289 VAL A N 1
ATOM 2358 C CA . VAL A 1 289 ? -22.399 10.421 41.782 1.00 96.25 289 VAL A CA 1
ATOM 2359 C C . VAL A 1 289 ? -22.954 9.692 42.990 1.00 96.25 289 VAL A C 1
ATOM 2361 O O . VAL A 1 289 ? -24.120 9.294 43.012 1.00 96.25 289 VAL A O 1
ATOM 2364 N N . LEU A 1 290 ? -22.115 9.535 44.007 1.00 95.56 290 LEU A N 1
ATOM 2365 C CA . LEU A 1 290 ? -22.449 8.845 45.245 1.00 95.56 290 LEU A CA 1
ATOM 2366 C C . LEU A 1 290 ? -22.068 9.710 46.455 1.00 95.56 290 LEU A C 1
ATOM 2368 O O . LEU A 1 290 ? -21.157 10.531 46.356 1.00 95.56 290 LEU A O 1
ATOM 2372 N N . PRO A 1 291 ? -22.718 9.540 47.617 1.00 94.19 291 PRO A N 1
ATOM 2373 C CA . PRO A 1 291 ? -22.243 10.134 48.866 1.00 94.19 291 PRO A CA 1
ATOM 2374 C C . PRO A 1 291 ? -20.807 9.701 49.199 1.00 94.19 291 PRO A C 1
ATOM 2376 O O . PRO A 1 291 ? -20.434 8.560 48.920 1.00 94.19 291 PRO A O 1
ATOM 2379 N N . ASN A 1 292 ? -20.044 10.575 49.867 1.00 87.88 292 ASN A N 1
ATOM 2380 C CA . ASN A 1 292 ? -18.618 10.404 50.213 1.00 87.88 292 ASN A CA 1
ATOM 2381 C C . ASN A 1 292 ? -18.274 9.090 50.968 1.00 87.88 292 ASN A C 1
ATOM 2383 O O . ASN A 1 292 ? -17.137 8.642 50.986 1.00 87.88 292 ASN A O 1
ATOM 2387 N N . TRP A 1 293 ? -19.261 8.437 51.582 1.00 85.44 293 TRP A N 1
ATOM 2388 C CA . TRP A 1 293 ? -19.080 7.202 52.361 1.00 85.44 293 TRP A CA 1
ATOM 2389 C C . TRP A 1 293 ? -19.475 5.928 51.608 1.00 85.44 293 TRP A C 1
ATOM 2391 O O . TRP A 1 293 ? -19.574 4.853 52.198 1.00 85.44 293 TRP A O 1
ATOM 2401 N N . SER A 1 294 ? -19.756 6.042 50.312 1.00 91.12 294 SER A N 1
ATOM 2402 C CA . SER A 1 294 ? -20.168 4.902 49.498 1.00 91.12 294 SER A CA 1
ATOM 2403 C C . SER A 1 294 ? -18.964 4.061 49.097 1.00 91.12 294 SER A C 1
ATOM 2405 O O . SER A 1 294 ? -17.933 4.586 48.683 1.00 91.12 294 SER A O 1
ATOM 2407 N N . TRP A 1 295 ? -19.119 2.739 49.147 1.00 91.19 295 TRP A N 1
ATOM 2408 C CA . TRP A 1 295 ? -18.159 1.817 48.544 1.00 91.19 295 TRP A CA 1
ATOM 2409 C C . TRP A 1 295 ? -18.020 2.097 47.047 1.00 91.19 295 TRP A C 1
ATOM 2411 O O . TRP A 1 295 ? -19.038 2.260 46.368 1.00 91.19 295 TRP A O 1
ATOM 2421 N N . ILE A 1 296 ? -16.786 2.105 46.537 1.00 92.31 296 ILE A N 1
ATOM 2422 C CA . ILE A 1 296 ? -16.481 2.408 45.134 1.00 92.31 296 ILE A CA 1
ATOM 2423 C C . ILE A 1 296 ? -16.988 1.268 44.226 1.00 92.31 296 ILE A C 1
ATOM 2425 O O . ILE A 1 296 ? -16.468 0.156 44.329 1.00 92.31 296 ILE A O 1
ATOM 2429 N N . PRO A 1 297 ? -17.979 1.509 43.343 1.00 95.06 297 PRO A N 1
ATOM 2430 C CA . PRO A 1 297 ? -18.411 0.533 42.348 1.00 95.06 297 PRO A CA 1
ATOM 2431 C C . PRO A 1 297 ? -17.303 0.230 41.339 1.00 95.06 297 PRO A C 1
ATOM 2433 O O . PRO A 1 297 ? -16.449 1.063 41.048 1.00 95.06 297 PRO A O 1
ATOM 2436 N N . THR A 1 298 ? -17.358 -0.958 40.748 1.00 95.94 298 THR A N 1
ATOM 2437 C CA . THR A 1 298 ? -16.515 -1.336 39.605 1.00 95.94 298 THR A CA 1
ATOM 2438 C C . THR A 1 298 ? -16.894 -0.551 38.346 1.00 95.94 298 THR A C 1
ATOM 2440 O O . THR A 1 298 ? -18.024 -0.077 38.208 1.00 95.94 298 THR A O 1
ATOM 2443 N N . ALA A 1 299 ? -15.988 -0.472 37.370 1.00 94.69 299 ALA A N 1
ATOM 2444 C CA . ALA A 1 299 ? -16.275 0.150 36.076 1.00 94.69 299 ALA A CA 1
ATOM 2445 C C . ALA A 1 299 ? -17.515 -0.454 35.385 1.00 94.69 299 ALA A C 1
ATOM 2447 O O . ALA A 1 299 ? -18.351 0.275 34.856 1.00 94.69 299 ALA A O 1
ATOM 2448 N N . ALA A 1 300 ? -17.699 -1.777 35.461 1.00 94.50 300 ALA A N 1
ATOM 2449 C CA . ALA A 1 300 ? -18.873 -2.452 34.905 1.00 94.50 300 ALA A CA 1
ATOM 2450 C C . ALA A 1 300 ? -20.181 -2.048 35.610 1.00 94.50 300 ALA A C 1
ATOM 2452 O O . ALA A 1 300 ? -21.222 -1.912 34.961 1.00 94.50 300 ALA A O 1
ATOM 2453 N N . GLN A 1 301 ? -20.132 -1.829 36.927 1.00 96.12 301 GLN A N 1
ATOM 2454 C CA . GLN A 1 301 ? -21.268 -1.329 37.703 1.00 96.12 301 GLN A CA 1
ATOM 2455 C C . GLN A 1 301 ? -21.595 0.124 37.341 1.00 96.12 301 GLN A C 1
ATOM 2457 O O . GLN A 1 301 ? -22.765 0.432 37.131 1.00 96.12 301 GLN A O 1
ATOM 2462 N N . ILE A 1 302 ? -20.586 0.984 37.161 1.00 95.69 302 ILE A N 1
ATOM 2463 C CA . ILE A 1 302 ? -20.777 2.369 36.695 1.00 95.69 302 ILE A CA 1
ATOM 2464 C C . ILE A 1 302 ? -21.385 2.385 35.288 1.00 95.69 302 ILE A C 1
ATOM 2466 O O . ILE A 1 302 ? -22.381 3.073 35.077 1.00 95.69 302 ILE A O 1
ATOM 2470 N N . ARG A 1 303 ? -20.867 1.566 34.359 1.00 94.56 303 ARG A N 1
ATOM 2471 C CA . ARG A 1 303 ? -21.432 1.386 33.007 1.00 94.56 303 ARG A CA 1
ATOM 2472 C C . ARG A 1 303 ? -22.894 0.925 33.043 1.00 94.56 303 ARG A C 1
ATOM 2474 O O . ARG A 1 303 ? -23.681 1.280 32.174 1.00 94.56 303 ARG A O 1
ATOM 2481 N N . SER A 1 304 ? -23.255 0.137 34.055 1.00 95.06 304 SER A N 1
ATOM 2482 C CA . SER A 1 304 ? -24.616 -0.376 34.269 1.00 95.06 304 SER A CA 1
ATOM 2483 C C . SER A 1 304 ? -25.456 0.501 35.202 1.00 95.06 304 SER A C 1
ATOM 2485 O O . SER A 1 304 ? -26.556 0.105 35.580 1.00 95.06 304 SER A O 1
ATOM 2487 N N . TRP A 1 305 ? -24.957 1.682 35.579 1.00 96.25 305 TRP A N 1
ATOM 2488 C CA . TRP A 1 305 ? -25.655 2.668 36.404 1.00 96.25 305 TRP A CA 1
ATOM 2489 C C . TRP A 1 305 ? -26.007 2.237 37.828 1.00 96.25 305 TRP A C 1
ATOM 2491 O O . TRP A 1 305 ? -26.951 2.771 38.421 1.00 96.25 305 TRP A O 1
ATOM 2501 N N . VAL A 1 306 ? -25.265 1.289 38.391 1.00 95.75 306 VAL A N 1
ATOM 2502 C CA . VAL A 1 306 ? -25.510 0.748 39.730 1.00 95.75 306 VAL A CA 1
ATOM 2503 C C . VAL A 1 306 ? -24.362 1.054 40.688 1.00 95.75 306 VAL A C 1
ATOM 2505 O O . VAL A 1 306 ? -23.209 1.209 40.290 1.00 95.75 306 VAL A O 1
ATOM 2508 N N . ASN A 1 307 ? -24.683 1.151 41.976 1.00 94.38 307 ASN A N 1
ATOM 2509 C CA . ASN A 1 307 ? -23.692 1.232 43.041 1.00 94.38 307 ASN A CA 1
ATOM 2510 C C . ASN A 1 307 ? -23.075 -0.151 43.334 1.00 94.38 307 ASN A C 1
ATOM 2512 O O . ASN A 1 307 ? -23.452 -1.166 42.743 1.00 94.38 307 ASN A O 1
ATOM 2516 N N . SER A 1 308 ? -22.158 -0.204 44.300 1.00 94.62 308 SER A N 1
ATOM 2517 C CA . SER A 1 308 ? -21.482 -1.441 44.724 1.00 94.62 308 SER A CA 1
ATOM 2518 C C . SER A 1 308 ? -22.426 -2.545 45.217 1.00 94.62 308 SER A C 1
ATOM 2520 O O . SER A 1 308 ? -22.050 -3.712 45.216 1.00 94.62 308 SER A O 1
ATOM 2522 N N . SER A 1 309 ? -23.654 -2.197 45.611 1.00 94.88 309 SER A N 1
ATOM 2523 C CA . SER A 1 309 ? -24.699 -3.128 46.056 1.00 94.88 309 SER A CA 1
ATOM 2524 C C . SER A 1 309 ? -25.668 -3.534 44.936 1.00 94.88 309 SER A C 1
ATOM 2526 O O . SER A 1 309 ? -26.642 -4.230 45.203 1.00 94.88 309 SER A O 1
ATOM 2528 N N . GLY A 1 310 ? -25.437 -3.094 43.693 1.00 93.44 310 GLY A N 1
ATOM 2529 C CA . GLY A 1 310 ? -26.297 -3.398 42.545 1.00 93.44 310 GLY A CA 1
ATOM 2530 C C . GLY A 1 310 ? -27.566 -2.543 42.453 1.00 93.44 310 GLY A C 1
ATOM 2531 O O . GLY A 1 310 ? -28.416 -2.801 41.605 1.00 93.44 310 GLY A O 1
ATOM 2532 N N . VAL A 1 311 ? -27.707 -1.511 43.290 1.00 95.38 311 VAL A N 1
ATOM 2533 C CA . VAL A 1 311 ? -28.858 -0.598 43.262 1.00 95.38 311 VAL A CA 1
ATOM 2534 C C . VAL A 1 311 ? -28.583 0.544 42.292 1.00 95.38 311 VAL A C 1
ATOM 2536 O O . VAL A 1 311 ? -27.498 1.121 42.293 1.00 95.38 311 VAL A O 1
ATOM 2539 N N . THR A 1 312 ? -29.573 0.892 41.470 1.00 96.38 312 THR A N 1
ATOM 2540 C CA . THR A 1 312 ? -29.464 1.984 40.497 1.00 96.38 312 THR A CA 1
ATOM 2541 C C . THR A 1 312 ? -29.183 3.331 41.170 1.00 96.38 312 THR A C 1
ATOM 2543 O O . THR A 1 312 ? -29.873 3.719 42.111 1.00 96.38 312 THR A O 1
ATOM 2546 N N . VAL A 1 313 ? -28.200 4.071 40.652 1.00 95.81 313 VAL A N 1
ATOM 2547 C CA . VAL A 1 313 ? -27.812 5.400 41.149 1.00 95.81 313 VAL A CA 1
ATOM 2548 C C . VAL A 1 313 ? -28.719 6.487 40.564 1.00 95.81 313 VAL A C 1
ATOM 2550 O O . VAL A 1 313 ? -29.094 6.430 39.388 1.00 95.81 313 VAL A O 1
ATOM 2553 N N . SER A 1 314 ? -29.076 7.485 41.376 1.00 92.88 314 SER A N 1
ATOM 2554 C CA . SER A 1 314 ? -29.975 8.577 40.971 1.00 92.88 314 SER A CA 1
ATOM 2555 C C . SER A 1 314 ? -29.310 9.592 40.040 1.00 92.88 314 SER A C 1
ATOM 2557 O O . SER A 1 314 ? -29.917 9.985 39.049 1.00 92.88 314 SER A O 1
ATOM 2559 N N . ILE A 1 315 ? -28.067 9.992 40.327 1.00 94.75 315 ILE A N 1
ATOM 2560 C CA . ILE A 1 315 ? -27.313 10.954 39.513 1.00 94.75 315 ILE A CA 1
ATOM 2561 C C . ILE A 1 315 ? -26.283 10.184 38.690 1.00 94.75 315 ILE A C 1
ATOM 2563 O O . ILE A 1 315 ? -25.316 9.635 39.224 1.00 94.75 315 ILE A O 1
ATOM 2567 N N . LYS A 1 316 ? -26.541 10.115 37.387 1.00 94.44 316 LYS A N 1
ATOM 2568 C CA . LYS A 1 316 ? -25.811 9.299 36.420 1.00 94.44 316 LYS A CA 1
ATOM 2569 C C . LYS A 1 316 ? -25.953 9.884 35.022 1.00 94.44 316 LYS A C 1
ATOM 2571 O O . LYS A 1 316 ? -26.998 10.465 34.726 1.00 94.44 316 LYS A O 1
ATOM 2576 N N . TRP A 1 317 ? -24.945 9.713 34.174 1.00 94.94 317 TRP A N 1
ATOM 2577 C CA . TRP A 1 317 ? -25.028 10.124 32.772 1.00 94.94 317 TRP A CA 1
ATOM 2578 C C . TRP A 1 317 ? -23.931 9.484 31.919 1.00 94.94 317 TRP A C 1
ATOM 2580 O O . TRP A 1 317 ? -22.835 9.220 32.427 1.00 94.94 317 TRP A O 1
ATOM 2590 N N . ASP A 1 318 ? -24.206 9.286 30.626 1.00 93.19 318 ASP A N 1
ATOM 2591 C CA . ASP A 1 318 ? -23.203 8.972 29.606 1.00 93.19 318 ASP A CA 1
ATOM 2592 C C . ASP A 1 318 ? -22.991 10.127 28.629 1.00 93.19 318 ASP A C 1
ATOM 2594 O O . ASP A 1 318 ? -23.903 10.882 28.296 1.00 93.19 318 ASP A O 1
ATOM 2598 N N . MET A 1 319 ? -21.761 10.277 28.155 1.00 91.00 319 MET A N 1
ATOM 2599 C CA . MET A 1 319 ? -21.405 11.328 27.210 1.00 91.00 319 MET A CA 1
ATOM 2600 C C . MET A 1 319 ? -20.280 10.895 26.290 1.00 91.00 319 MET A C 1
ATOM 2602 O O . MET A 1 319 ? -19.420 10.102 26.667 1.00 91.00 319 MET A O 1
ATOM 2606 N N . ASN A 1 320 ? -20.263 11.481 25.097 1.00 90.75 320 ASN A N 1
ATOM 2607 C CA . ASN A 1 320 ? -19.124 11.381 24.202 1.00 90.75 320 ASN A CA 1
ATOM 2608 C C . ASN A 1 320 ? -18.234 12.603 24.426 1.00 90.75 320 ASN A C 1
ATOM 2610 O O . ASN A 1 320 ? -18.659 13.727 24.154 1.00 90.75 320 ASN A O 1
ATOM 2614 N N . LEU A 1 321 ? -17.031 12.384 24.953 1.00 88.06 321 LEU A N 1
ATOM 2615 C CA . LEU A 1 321 ? -16.040 13.445 25.143 1.00 88.06 321 LEU A CA 1
ATOM 2616 C C . LEU A 1 321 ? -15.088 13.475 23.951 1.00 88.06 321 LEU A C 1
ATOM 2618 O O . LEU A 1 321 ? -14.862 12.448 23.314 1.00 88.06 321 LEU A O 1
ATOM 2622 N N . VAL A 1 322 ? -14.527 14.645 23.655 1.00 87.69 322 VAL A N 1
ATOM 2623 C CA . VAL A 1 322 ? -13.473 14.806 22.640 1.00 87.69 322 VAL A CA 1
ATOM 2624 C C . VAL A 1 322 ? -12.100 14.832 23.304 1.00 87.69 322 VAL A C 1
ATOM 2626 O O . VAL A 1 322 ? -12.019 15.071 24.501 1.00 87.69 322 VAL A O 1
ATOM 2629 N N . THR A 1 323 ? -11.015 14.598 22.564 1.00 87.69 323 THR A N 1
ATOM 2630 C CA . THR A 1 323 ? -9.657 14.657 23.133 1.00 87.69 323 THR A CA 1
ATOM 2631 C C . THR A 1 323 ? -9.374 16.007 23.791 1.00 87.69 323 THR A C 1
ATOM 2633 O O . THR A 1 323 ? -9.944 17.026 23.395 1.00 87.69 323 THR A O 1
ATOM 2636 N N . TRP A 1 324 ? -8.466 16.009 24.772 1.00 91.00 324 TRP A N 1
ATOM 2637 C CA . TRP A 1 324 ? -8.160 17.151 25.643 1.00 91.00 324 TRP A CA 1
ATOM 2638 C C . TRP A 1 324 ? -9.237 17.414 26.703 1.00 91.00 324 TRP A C 1
ATOM 2640 O O . TRP A 1 324 ? -9.876 16.494 27.213 1.00 91.00 324 TRP A O 1
ATOM 2650 N N . VAL A 1 325 ? -9.357 18.673 27.130 1.00 91.94 325 VAL A N 1
ATOM 2651 C CA . VAL A 1 325 ? -10.143 19.081 28.292 1.00 91.94 325 VAL A CA 1
ATOM 2652 C C . VAL A 1 325 ? -11.599 19.304 27.906 1.00 91.94 325 VAL A C 1
ATOM 2654 O O . VAL A 1 325 ? -11.907 20.137 27.057 1.00 91.94 325 VAL A O 1
ATOM 2657 N N . ASN A 1 326 ? -12.494 18.620 28.612 1.00 93.31 326 ASN A N 1
ATOM 2658 C CA . ASN A 1 326 ? -13.939 18.788 28.521 1.00 93.31 326 ASN A CA 1
ATOM 2659 C C . ASN A 1 326 ? -14.477 19.262 29.871 1.00 93.31 326 ASN A C 1
ATOM 2661 O O . ASN A 1 326 ? -14.059 18.757 30.912 1.00 93.31 326 ASN A O 1
ATOM 2665 N N . LEU A 1 327 ? -15.420 20.205 29.864 1.00 94.19 327 LEU A N 1
ATOM 2666 C CA . LEU A 1 327 ? -16.103 20.650 31.079 1.00 94.19 327 LEU A CA 1
ATOM 2667 C C . LEU A 1 327 ? -17.430 19.910 31.229 1.00 94.19 327 LEU A C 1
ATOM 2669 O O . LEU A 1 327 ? -18.328 20.049 30.402 1.00 94.19 327 LEU A O 1
ATOM 2673 N N . VAL A 1 328 ? -17.547 19.141 32.305 1.00 93.19 328 VAL A N 1
ATOM 2674 C CA . VAL A 1 328 ? -18.727 18.349 32.644 1.00 93.19 328 VAL A CA 1
ATOM 2675 C C . VAL A 1 328 ? -19.462 19.014 33.795 1.00 93.19 328 VAL A C 1
ATOM 2677 O O . VAL A 1 328 ? -18.897 19.205 34.871 1.00 93.19 328 VAL A O 1
ATOM 2680 N N . TRP A 1 329 ? -20.730 19.349 33.567 1.00 94.38 329 TRP A N 1
ATOM 2681 C CA . TRP A 1 329 ? -21.604 19.934 34.577 1.00 94.38 329 TRP A CA 1
ATOM 2682 C C . TRP A 1 329 ? -22.484 18.863 35.220 1.00 94.38 329 TRP A C 1
ATOM 2684 O O . TRP A 1 329 ? -23.139 18.089 34.521 1.00 94.38 329 TRP A O 1
ATOM 2694 N N . VAL A 1 330 ? -22.519 18.834 36.552 1.00 94.56 330 VAL A N 1
ATOM 2695 C CA . VAL A 1 330 ? -23.290 17.864 37.335 1.00 94.56 330 VAL A CA 1
ATOM 2696 C C . VAL A 1 330 ? -24.132 18.602 38.369 1.00 94.56 330 VAL A C 1
ATOM 2698 O O . VAL A 1 330 ? -23.590 19.226 39.278 1.00 94.56 330 VAL A O 1
ATOM 2701 N N . GLY A 1 331 ? -25.455 18.534 38.226 1.00 93.69 331 GLY A N 1
ATOM 2702 C CA . GLY A 1 331 ? -26.417 19.210 39.101 1.00 93.69 331 GLY A CA 1
ATOM 2703 C C . GLY A 1 331 ? -27.249 18.274 39.968 1.00 93.69 331 GLY A C 1
ATOM 2704 O O . GLY A 1 331 ? -26.962 17.082 40.073 1.00 93.69 331 GLY A O 1
ATOM 2705 N N . TRP A 1 332 ? -28.319 18.832 40.546 1.00 93.50 332 TRP A N 1
ATOM 2706 C CA . TRP A 1 332 ? -29.262 18.133 41.434 1.00 93.50 332 TRP A CA 1
ATOM 2707 C C . TRP A 1 332 ? -28.620 17.624 42.731 1.00 93.50 332 TRP A C 1
ATOM 2709 O O . TRP A 1 332 ? -29.046 16.618 43.298 1.00 93.50 332 TRP A O 1
ATOM 2719 N N . LEU A 1 333 ? -27.585 18.324 43.196 1.00 94.50 333 LEU A N 1
ATOM 2720 C CA . LEU A 1 333 ? -26.879 18.008 44.431 1.00 94.50 333 LEU A CA 1
ATOM 2721 C C . LEU A 1 333 ? -27.526 18.725 45.616 1.00 94.50 333 LEU A C 1
ATOM 2723 O O . LEU A 1 333 ? -28.063 19.825 45.469 1.00 94.50 333 LEU A O 1
ATOM 2727 N N . THR A 1 334 ? -27.464 18.118 46.798 1.00 94.88 334 THR A N 1
ATOM 2728 C CA . THR A 1 334 ? -27.940 18.764 48.023 1.00 94.88 334 THR A CA 1
ATOM 2729 C C . THR A 1 334 ? -26.864 19.695 48.586 1.00 94.88 334 THR A C 1
ATOM 2731 O O . THR A 1 334 ? -25.692 19.305 48.595 1.00 94.88 334 THR A O 1
ATOM 2734 N N . PRO A 1 335 ? -27.221 20.897 49.080 1.00 95.50 335 PRO A N 1
ATOM 2735 C CA . PRO A 1 335 ? -26.283 21.794 49.756 1.00 95.50 335 PRO A CA 1
ATOM 2736 C C . PRO A 1 335 ? -25.589 21.145 50.954 1.00 95.50 335 PRO A C 1
ATOM 2738 O O . PRO A 1 335 ? -26.132 20.230 51.580 1.00 95.50 335 PRO A O 1
ATOM 2741 N N . ASN A 1 336 ? -24.386 21.624 51.274 1.00 94.56 336 ASN A N 1
ATOM 2742 C CA . ASN A 1 336 ? -23.591 21.194 52.427 1.00 94.56 336 ASN A CA 1
ATOM 2743 C C . ASN A 1 336 ? -23.425 19.658 52.547 1.00 94.56 336 ASN A C 1
ATOM 2745 O O . ASN A 1 336 ? -23.490 19.093 53.638 1.00 94.56 336 ASN A O 1
ATOM 2749 N N . THR A 1 337 ? -23.253 18.964 51.418 1.00 95.06 337 THR A N 1
ATOM 2750 C CA . THR A 1 337 ? -23.193 17.496 51.332 1.00 95.06 337 THR A CA 1
ATOM 2751 C C . THR A 1 337 ? -21.924 17.049 50.606 1.00 95.06 337 THR A C 1
ATOM 2753 O O . THR A 1 337 ? -21.557 17.598 49.566 1.00 95.06 337 THR A O 1
ATOM 2756 N N . SER A 1 338 ? -21.233 16.042 51.148 1.00 95.81 338 SER A N 1
ATOM 2757 C CA . SER A 1 338 ? -20.020 15.479 50.541 1.00 95.81 338 SER A CA 1
ATOM 2758 C C . SER A 1 338 ? -20.340 14.340 49.569 1.00 95.81 338 SER A C 1
ATOM 2760 O O . SER A 1 338 ? -21.056 13.395 49.915 1.00 95.81 338 SER A O 1
ATOM 2762 N N . TYR A 1 339 ? -19.725 14.382 48.390 1.00 96.31 339 TYR A N 1
ATOM 2763 C CA . TYR A 1 339 ? -19.930 13.436 47.296 1.00 96.31 339 TYR A CA 1
ATOM 2764 C C . TYR A 1 339 ? -18.608 12.950 46.688 1.00 96.31 339 TYR A C 1
ATOM 2766 O O . TYR A 1 339 ? -17.561 13.590 46.810 1.00 96.31 339 TYR A O 1
ATOM 2774 N N . ILE A 1 340 ? -18.694 11.832 45.970 1.00 95.25 340 ILE A N 1
ATOM 2775 C CA . ILE A 1 340 ? -17.704 11.356 45.007 1.00 95.25 340 ILE A CA 1
ATOM 2776 C C . ILE A 1 340 ? -18.351 11.253 43.630 1.00 95.25 340 ILE A C 1
ATOM 2778 O O . ILE A 1 340 ? -19.455 10.717 43.501 1.00 95.25 340 ILE A O 1
ATOM 2782 N N . ILE A 1 341 ? -17.660 11.740 42.600 1.00 95.06 341 ILE A N 1
ATOM 2783 C CA . ILE A 1 341 ? -18.007 11.453 41.203 1.00 95.06 341 ILE A CA 1
ATOM 2784 C C . ILE A 1 341 ? -17.018 10.434 40.682 1.00 95.06 341 ILE A C 1
ATOM 2786 O O . ILE A 1 341 ? -15.814 10.663 40.745 1.00 95.06 341 ILE A O 1
ATOM 2790 N N . LEU A 1 342 ? -17.535 9.319 40.183 1.00 95.00 342 LEU A N 1
ATOM 2791 C CA . LEU A 1 342 ? -16.749 8.218 39.644 1.00 95.00 342 LEU A CA 1
ATOM 2792 C C . LEU A 1 342 ? -16.977 8.122 38.145 1.00 95.00 342 LEU A C 1
ATOM 2794 O O . LEU A 1 342 ? -18.121 8.003 37.709 1.00 95.00 342 LEU A O 1
ATOM 2798 N N . PHE A 1 343 ? -15.886 8.144 37.388 1.00 94.06 343 PHE A N 1
ATOM 2799 C CA . PHE A 1 343 ? -15.867 8.051 35.937 1.00 94.06 343 PHE A CA 1
ATOM 2800 C C . PHE A 1 343 ? -15.265 6.725 35.481 1.00 94.06 343 PHE A C 1
ATOM 2802 O O . PHE A 1 343 ? -14.317 6.206 36.074 1.00 94.06 343 PHE A O 1
ATOM 2809 N N . THR A 1 344 ? -15.783 6.213 34.374 1.00 94.25 344 THR A N 1
ATOM 2810 C CA . THR A 1 344 ? -15.161 5.149 33.587 1.00 94.25 344 THR A CA 1
ATOM 2811 C C . THR A 1 344 ? -15.388 5.422 32.105 1.00 94.25 344 THR A C 1
ATOM 2813 O O . THR A 1 344 ? -16.285 6.189 31.741 1.00 94.25 344 THR A O 1
ATOM 2816 N N . ALA A 1 345 ? -14.589 4.797 31.249 1.00 92.56 345 ALA A N 1
ATOM 2817 C CA . ALA A 1 345 ? -14.750 4.904 29.811 1.00 92.56 345 ALA A CA 1
ATOM 2818 C C . ALA A 1 345 ? -14.502 3.615 29.071 1.00 92.56 345 ALA A C 1
ATOM 2820 O O . ALA A 1 345 ? -13.794 2.722 29.536 1.00 92.56 345 ALA A O 1
ATOM 2821 N N . GLU A 1 346 ? -15.112 3.601 27.899 1.00 90.38 346 GLU A N 1
ATOM 2822 C CA . GLU A 1 346 ? -15.138 2.525 26.938 1.00 90.38 346 GLU A CA 1
ATOM 2823 C C . GLU A 1 346 ? -14.812 3.122 25.569 1.00 90.38 346 GLU A C 1
ATOM 2825 O O . GLU A 1 346 ? -15.412 4.121 25.155 1.00 90.38 346 GLU A O 1
ATOM 2830 N N . ASP A 1 347 ? -13.832 2.537 24.889 1.00 87.00 347 ASP A N 1
ATOM 2831 C CA . ASP A 1 347 ? -13.499 2.907 23.517 1.00 87.00 347 ASP A CA 1
ATOM 2832 C C . ASP A 1 347 ? -14.416 2.209 22.491 1.00 87.00 347 ASP A C 1
ATOM 2834 O O . ASP A 1 347 ? -15.322 1.439 22.822 1.00 87.00 347 ASP A O 1
ATOM 2838 N N . ASN A 1 348 ? -14.168 2.461 21.205 1.00 80.44 348 ASN A N 1
ATOM 2839 C CA . ASN A 1 348 ? -14.920 1.839 20.113 1.00 80.44 348 ASN A CA 1
ATOM 2840 C C . ASN A 1 348 ? -14.610 0.340 19.914 1.00 80.44 348 ASN A C 1
ATOM 2842 O O . ASN A 1 348 ? -15.352 -0.356 19.221 1.00 80.44 348 ASN A O 1
ATOM 2846 N N . SER A 1 349 ? -13.528 -0.155 20.514 1.00 81.62 349 SER A N 1
ATOM 2847 C CA . SER A 1 349 ? -13.173 -1.577 20.558 1.00 81.62 349 SER A CA 1
ATOM 2848 C C . SER A 1 349 ? -13.787 -2.286 21.776 1.00 81.62 349 SER A C 1
ATOM 2850 O O . SER A 1 349 ? -13.548 -3.476 21.971 1.00 81.62 349 SER A O 1
ATOM 2852 N N . LEU A 1 350 ? -14.629 -1.582 22.552 1.00 83.50 350 LEU A N 1
ATOM 2853 C CA . LEU A 1 350 ? -15.277 -2.035 23.787 1.00 83.50 350 LEU A CA 1
ATOM 2854 C C . LEU A 1 350 ? -14.293 -2.353 24.924 1.00 83.50 350 LEU A C 1
ATOM 2856 O O . LEU A 1 350 ? -14.608 -3.134 25.830 1.00 83.50 350 LEU A O 1
ATOM 2860 N N . ASN A 1 351 ? -13.120 -1.720 24.919 1.00 86.56 351 ASN A N 1
ATOM 2861 C CA . ASN A 1 351 ? -12.182 -1.782 26.030 1.00 86.56 351 ASN A CA 1
ATOM 2862 C C . ASN A 1 351 ? -12.659 -0.846 27.145 1.00 86.56 351 ASN A C 1
ATOM 2864 O O . ASN A 1 351 ? -12.432 0.365 27.118 1.00 86.56 351 ASN A O 1
ATOM 2868 N N . LEU A 1 352 ? -13.333 -1.415 28.144 1.00 91.81 352 LEU A N 1
ATOM 2869 C CA . LEU A 1 352 ? -13.714 -0.708 29.364 1.00 91.81 352 LEU A CA 1
ATOM 2870 C C . LEU A 1 352 ? -12.511 -0.612 30.311 1.00 91.81 352 LEU A C 1
ATOM 2872 O O . LEU A 1 352 ? -11.831 -1.608 30.564 1.00 91.81 352 LEU A O 1
ATOM 2876 N N . GLN A 1 353 ? -12.280 0.562 30.896 1.00 91.00 353 GLN A N 1
ATOM 2877 C CA . GLN A 1 353 ? -11.287 0.706 31.961 1.00 91.00 353 GLN A CA 1
ATOM 2878 C C . GLN A 1 353 ? -11.514 -0.287 33.105 1.00 91.00 353 GLN A C 1
ATOM 2880 O O . GLN A 1 353 ? -12.632 -0.471 33.579 1.00 91.00 353 GLN A O 1
ATOM 2885 N N . SER A 1 354 ? -10.434 -0.873 33.617 1.00 85.75 354 SER A N 1
ATOM 2886 C CA . SER A 1 354 ? -10.504 -1.823 34.730 1.00 85.75 354 SER A CA 1
ATOM 2887 C C . SER A 1 354 ? -10.804 -1.153 36.074 1.00 85.75 354 SER A C 1
ATOM 2889 O O . SER A 1 354 ? -11.497 -1.734 36.911 1.00 85.75 354 SER A O 1
ATOM 2891 N N . ILE A 1 355 ? -10.304 0.069 36.281 1.00 89.44 355 ILE A N 1
ATOM 2892 C CA . ILE A 1 355 ? -10.428 0.821 37.532 1.00 89.44 355 ILE A CA 1
ATOM 2893 C C . ILE A 1 355 ? -11.054 2.183 37.222 1.00 89.44 355 ILE A C 1
ATOM 2895 O O . ILE A 1 355 ? -10.479 2.934 36.433 1.00 89.44 355 ILE A O 1
ATOM 2899 N N . PRO A 1 356 ? -12.202 2.529 37.828 1.00 93.00 356 PRO A N 1
ATOM 2900 C CA . PRO A 1 356 ? -12.776 3.854 37.662 1.00 93.00 356 PRO A CA 1
ATOM 2901 C C . PRO A 1 356 ? -11.971 4.915 38.411 1.00 93.00 356 PRO A C 1
ATOM 2903 O O . PRO A 1 356 ? -11.401 4.659 39.474 1.00 93.00 356 PRO A O 1
ATOM 2906 N N . VAL A 1 357 ? -11.973 6.134 37.879 1.00 93.69 357 VAL A N 1
ATOM 2907 C CA . VAL A 1 357 ? -11.298 7.285 38.489 1.00 93.69 357 VAL A CA 1
ATOM 2908 C C . VAL A 1 357 ? -12.334 8.142 39.205 1.00 93.69 357 VAL A C 1
ATOM 2910 O O . VAL A 1 357 ? -13.361 8.500 38.628 1.00 93.69 357 VAL A O 1
ATOM 2913 N N . GLY A 1 358 ? -12.073 8.462 40.471 1.00 92.94 358 GLY A N 1
ATOM 2914 C CA . GLY A 1 358 ? -12.970 9.245 41.317 1.00 92.94 358 GLY A CA 1
ATOM 2915 C C . GLY A 1 358 ? -12.415 10.618 41.678 1.00 92.94 358 GLY A C 1
ATOM 2916 O O . GLY A 1 358 ? -11.206 10.774 41.845 1.00 92.94 358 GLY A O 1
ATOM 2917 N N . ILE A 1 359 ? -13.300 11.598 41.861 1.00 94.69 359 ILE A N 1
ATOM 2918 C CA . ILE A 1 359 ? -12.973 12.895 42.461 1.00 94.69 359 ILE A CA 1
ATOM 2919 C C . ILE A 1 359 ? -13.961 13.238 43.577 1.00 94.69 359 ILE A C 1
ATOM 2921 O O . ILE A 1 359 ? -15.177 13.108 43.419 1.00 94.69 359 ILE A O 1
ATOM 2925 N N . TRP A 1 360 ? -13.421 13.653 44.720 1.00 94.94 360 TRP A N 1
ATOM 2926 C CA . TRP A 1 360 ? -14.177 14.000 45.921 1.00 94.94 360 TRP A CA 1
ATOM 2927 C C . TRP A 1 360 ? -14.453 15.499 45.970 1.00 94.94 360 TRP A C 1
ATOM 2929 O O . TRP A 1 360 ? -13.588 16.300 45.613 1.00 94.94 360 TRP A O 1
ATOM 2939 N N . PHE A 1 361 ? -15.634 15.884 46.446 1.00 94.75 361 PHE A N 1
ATOM 2940 C CA . PHE A 1 361 ? -15.992 17.287 46.638 1.00 94.75 361 PHE A CA 1
ATOM 2941 C C . PHE A 1 361 ? -17.117 17.445 47.672 1.00 94.75 361 PHE A C 1
ATOM 2943 O O . PHE A 1 361 ? -17.792 16.484 48.042 1.00 94.75 361 PHE A O 1
ATOM 2950 N N . MET A 1 362 ? -17.323 18.671 48.152 1.00 95.81 362 MET A N 1
ATOM 2951 C CA . MET A 1 362 ? -18.409 19.028 49.064 1.00 95.81 362 MET A CA 1
ATOM 2952 C C . MET A 1 362 ? -19.137 20.247 48.513 1.00 95.81 362 MET A C 1
ATOM 2954 O O . MET A 1 362 ? -18.488 21.221 48.143 1.00 95.81 362 MET A O 1
ATOM 2958 N N . THR A 1 363 ? -20.465 2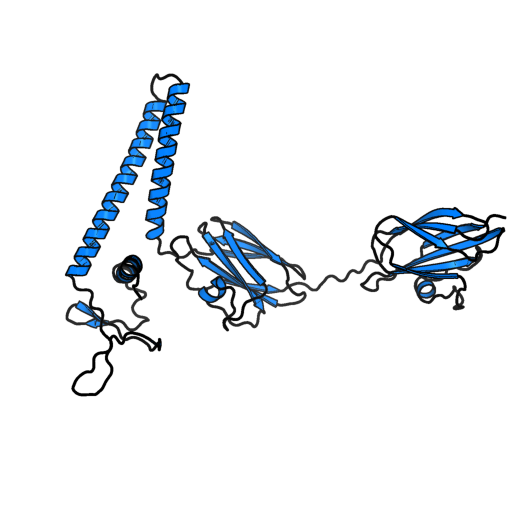0.182 48.433 1.00 94.88 363 THR A N 1
ATOM 2959 C CA . THR A 1 363 ? -21.284 21.318 47.998 1.00 94.88 363 THR A CA 1
ATOM 2960 C C . THR A 1 363 ? -21.270 22.437 49.035 1.00 94.88 363 THR A C 1
ATOM 2962 O O . THR A 1 363 ? -21.178 22.195 50.241 1.00 94.88 363 THR A O 1
ATOM 2965 N N . ASN A 1 364 ? -21.382 23.674 48.557 1.00 93.12 364 ASN A N 1
ATOM 2966 C CA . ASN A 1 364 ? -21.449 24.851 49.422 1.00 93.12 364 ASN A CA 1
ATOM 2967 C C . ASN A 1 364 ? -22.785 24.895 50.186 1.00 93.12 364 ASN A C 1
ATOM 2969 O O . ASN A 1 364 ? -23.714 24.139 49.881 1.00 93.12 364 ASN A O 1
ATOM 2973 N N . GLN A 1 365 ? -22.861 25.776 51.186 1.00 86.56 365 GLN A N 1
ATOM 2974 C CA . GLN A 1 365 ? -24.093 26.040 51.936 1.00 86.56 365 GLN A CA 1
ATOM 2975 C C . GLN A 1 365 ? -25.182 26.680 51.074 1.00 86.56 365 GLN A C 1
ATOM 2977 O O . GLN A 1 365 ? -24.840 27.451 50.145 1.00 86.56 365 GLN A O 1
#

pLDDT: mean 79.27, std 22.42, range [22.11, 97.62]

Organism: NCBI:txid1234023